Protein AF-A0A7R9CJR9-F1 (afdb_monomer_lite)

Organism: Timema poppense (NCBI:txid170557)

Sequence (283 aa):
MCTGLWWDHFQETPMPMSTYLVAFVVSDFVNLTSDDGKYSTWQRSDAVDQAQYSIDVSPSVMAALENFTVTGLLPPQSRSSGHPGLQCWSHGELGTGHLQVSDVDSGKERNILLVEGVTPFSYKRFVLQVIAHEFAHKWFGNLVSPLWWRYLWISEGFARYFQYFTPAEAQLIGNDSATPDHLFESLGAISEGLSVKSVLDTWSLQEGYPLITVSRIYDSNNIFRSVTVHQERFYLKSSERISNTQENRWWVPLTYTSQSELNFNSTTTRDWLSGISRKFFDN

Radius of gyration: 24.6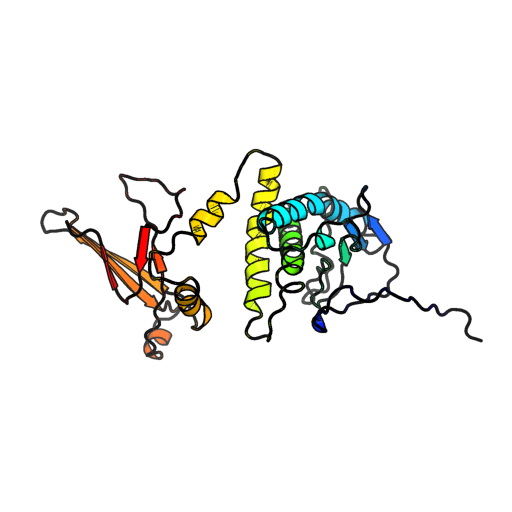 Å; chains: 1; bounding box: 82×43×63 Å

Foldseek 3Di:
DPPDDDDDDDDDDPDDWDPLQDDDDDDPWDWDADPVQQAIETDHPVFRVQLVLVRVLLVLLLVLVCQLVPPDDDDCVVVDPPDRHAYEYQDDDGQHLHLYDDDPVPRDSQQRGHDPPPDDPVNSLSNQLSSQLSNQCVVQPTVDNDPDPLVCCSNNVRSNVRSPVSVVVSVCVVPDDDHSVLVCLQVVPPDPPDDPCVQVCLVRVDDADWDKDKDFDADPVRHTFKIKIFIAGDDPDPVVVVVDPDRRFHFDQDDDADPVGPDPPDPHRPDTDGDRMDMGRHD

Structure (mmCIF, N/CA/C/O backbone):
data_AF-A0A7R9CJR9-F1
#
_entry.id   AF-A0A7R9CJR9-F1
#
loop_
_atom_site.group_PDB
_atom_site.id
_atom_site.type_symbol
_atom_site.label_atom_id
_atom_site.label_alt_id
_atom_site.label_comp_id
_atom_site.label_asym_id
_atom_site.label_entity_id
_atom_site.label_seq_id
_atom_site.pdbx_PDB_ins_code
_atom_site.Cartn_x
_atom_site.Cartn_y
_atom_site.Cartn_z
_atom_site.occupancy
_atom_site.B_iso_or_equiv
_atom_site.auth_seq_id
_atom_site.auth_comp_id
_atom_site.auth_asym_id
_atom_site.auth_atom_id
_atom_site.pdbx_PDB_model_num
ATOM 1 N N . MET A 1 1 ? 46.210 -5.067 -29.966 1.00 45.81 1 MET A N 1
ATOM 2 C CA . MET A 1 1 ? 45.327 -3.950 -29.571 1.00 45.81 1 MET A CA 1
ATOM 3 C C . MET A 1 1 ? 43.924 -4.522 -29.498 1.00 45.81 1 MET A C 1
ATOM 5 O O . MET A 1 1 ? 43.463 -5.021 -30.513 1.00 45.81 1 MET A O 1
ATOM 9 N N . CYS A 1 2 ? 43.296 -4.576 -28.323 1.00 50.72 2 CYS A N 1
ATOM 10 C CA . CYS A 1 2 ? 41.927 -5.084 -28.209 1.00 50.72 2 CYS A CA 1
ATOM 11 C C . CYS A 1 2 ? 40.956 -4.024 -28.745 1.00 50.72 2 CYS A C 1
ATOM 13 O O . CYS A 1 2 ? 40.624 -3.075 -28.044 1.00 50.72 2 CYS A O 1
ATOM 15 N N . THR A 1 3 ? 40.552 -4.155 -30.007 1.00 63.78 3 THR A N 1
ATOM 16 C CA . THR A 1 3 ? 39.542 -3.316 -30.664 1.00 63.78 3 THR A CA 1
ATOM 17 C C . THR A 1 3 ? 38.180 -3.994 -30.511 1.00 63.78 3 THR A C 1
ATOM 19 O O . THR A 1 3 ? 37.825 -4.843 -31.325 1.00 63.78 3 THR A O 1
ATOM 22 N N . GLY A 1 4 ? 37.457 -3.700 -29.429 1.00 80.81 4 GLY A N 1
ATOM 23 C CA . GLY A 1 4 ? 36.147 -4.321 -29.174 1.00 80.81 4 GLY A CA 1
ATOM 24 C C . GLY A 1 4 ? 35.531 -4.064 -27.797 1.00 80.81 4 GLY A C 1
ATOM 25 O O . GLY A 1 4 ? 34.619 -4.786 -27.414 1.00 80.81 4 GLY A O 1
ATOM 26 N N . LEU A 1 5 ? 36.030 -3.083 -27.039 1.00 85.69 5 LEU A N 1
ATOM 27 C CA . LEU A 1 5 ? 35.453 -2.677 -25.756 1.00 85.69 5 LEU A CA 1
ATOM 28 C C . LEU A 1 5 ? 34.875 -1.268 -25.886 1.00 85.69 5 LEU A C 1
ATOM 30 O O . LEU A 1 5 ? 35.504 -0.400 -26.495 1.00 85.69 5 LEU A O 1
ATOM 34 N N . TRP A 1 6 ? 33.703 -1.065 -25.294 1.00 86.12 6 TRP A N 1
ATOM 35 C CA . TRP A 1 6 ? 32.969 0.199 -25.286 1.00 86.12 6 TRP A CA 1
ATOM 36 C C . TRP A 1 6 ? 32.880 0.734 -23.856 1.00 86.12 6 TRP A C 1
ATOM 38 O O . TRP A 1 6 ? 32.925 -0.039 -22.899 1.00 86.12 6 TRP A O 1
ATOM 48 N N . TRP A 1 7 ? 32.795 2.057 -23.725 1.00 90.12 7 TRP A N 1
ATOM 49 C CA . TRP A 1 7 ? 32.662 2.752 -22.447 1.00 90.12 7 TRP A CA 1
ATOM 50 C C . TRP A 1 7 ? 31.405 3.610 -22.469 1.00 90.12 7 TRP A C 1
ATOM 52 O O . TRP A 1 7 ? 31.406 4.704 -23.042 1.00 90.12 7 TRP A O 1
ATOM 62 N N . ASP A 1 8 ? 30.360 3.126 -21.811 1.00 87.88 8 ASP A N 1
ATOM 63 C CA . ASP A 1 8 ? 29.119 3.872 -21.664 1.00 87.88 8 ASP A CA 1
ATOM 64 C C . ASP A 1 8 ? 29.229 4.836 -20.482 1.00 87.88 8 ASP A C 1
ATOM 66 O O . ASP A 1 8 ? 29.616 4.460 -19.374 1.00 87.88 8 ASP A O 1
ATOM 70 N N . HIS A 1 9 ? 28.917 6.105 -20.738 1.00 88.88 9 HIS A N 1
ATOM 71 C CA . HIS A 1 9 ? 28.924 7.165 -19.737 1.00 88.88 9 HIS A CA 1
ATOM 72 C C . HIS A 1 9 ? 27.487 7.617 -19.495 1.00 88.88 9 HIS A C 1
ATOM 74 O O . HIS A 1 9 ? 26.825 8.119 -20.403 1.00 88.88 9 HIS A O 1
ATOM 80 N N . PHE A 1 10 ? 27.013 7.442 -18.265 1.00 84.00 10 PHE A N 1
ATOM 81 C CA . PHE A 1 10 ? 25.675 7.844 -17.847 1.00 84.00 10 PHE A CA 1
ATOM 82 C C . PHE A 1 10 ? 25.702 9.233 -17.208 1.00 84.00 10 PHE A C 1
ATOM 84 O O . PHE A 1 10 ? 26.726 9.674 -16.684 1.00 84.00 10 PHE A O 1
ATOM 91 N N . GLN A 1 11 ? 24.566 9.927 -17.257 1.00 83.56 11 GLN A N 1
ATOM 92 C CA . GLN A 1 11 ? 24.402 11.195 -16.552 1.00 83.56 11 GLN A CA 1
ATOM 93 C C . GLN A 1 11 ? 24.479 10.985 -15.037 1.00 83.56 11 GLN A C 1
ATOM 95 O O . GLN A 1 11 ? 24.059 9.948 -14.520 1.00 83.56 11 GLN A O 1
ATOM 100 N N . GLU A 1 12 ? 24.986 11.990 -14.325 1.00 81.62 12 GLU A N 1
ATOM 101 C CA . GLU A 1 12 ? 24.928 12.008 -12.867 1.00 81.62 12 GLU A CA 1
ATOM 102 C C . GLU A 1 12 ? 23.469 12.067 -12.400 1.00 81.62 12 GLU A C 1
ATOM 104 O O . GLU A 1 12 ? 22.615 12.714 -13.011 1.00 81.62 12 GLU A O 1
ATOM 109 N N . THR A 1 13 ? 23.172 11.361 -11.314 1.00 73.88 13 THR A N 1
ATOM 110 C CA . THR A 1 13 ? 21.818 11.274 -10.777 1.00 73.88 13 THR A CA 1
ATOM 111 C C . THR A 1 13 ? 21.374 12.649 -10.270 1.00 73.88 13 THR A C 1
ATOM 113 O O . THR A 1 13 ? 22.098 13.261 -9.484 1.00 73.88 13 THR A O 1
ATOM 116 N N . PRO A 1 14 ? 20.184 13.140 -10.651 1.00 66.12 14 PRO A N 1
ATOM 117 C CA . PRO A 1 14 ? 19.787 14.528 -10.393 1.00 66.12 14 PRO A CA 1
ATOM 118 C C . PRO A 1 14 ? 19.482 14.829 -8.919 1.00 66.12 14 PRO A C 1
ATOM 120 O O . PRO A 1 14 ? 19.398 15.993 -8.539 1.00 66.12 14 PRO A O 1
ATOM 123 N N . MET A 1 15 ? 19.304 13.798 -8.088 1.00 68.88 15 MET A N 1
ATOM 124 C CA . MET A 1 15 ? 19.039 13.910 -6.654 1.00 68.88 15 MET A CA 1
ATOM 125 C C . MET A 1 15 ? 19.965 12.959 -5.885 1.00 68.88 15 MET A C 1
ATOM 127 O O . MET A 1 15 ? 20.246 11.869 -6.391 1.00 68.88 15 MET A O 1
ATOM 131 N N . PRO A 1 16 ? 20.400 13.311 -4.659 1.00 74.75 16 PRO A N 1
ATOM 132 C CA . PRO A 1 16 ? 21.087 12.369 -3.784 1.00 74.75 16 PRO A CA 1
ATOM 133 C C . PRO A 1 16 ? 20.220 11.127 -3.568 1.00 74.75 16 PRO A C 1
ATOM 135 O O . PRO A 1 16 ? 19.071 11.238 -3.145 1.00 74.75 16 PRO A O 1
ATOM 138 N N . MET A 1 17 ? 20.772 9.951 -3.858 1.00 74.00 17 MET A N 1
ATOM 139 C CA . MET A 1 17 ? 20.074 8.674 -3.730 1.00 74.00 17 MET A CA 1
ATOM 140 C C . MET A 1 17 ? 20.851 7.711 -2.839 1.00 74.00 17 MET A C 1
ATOM 142 O O . MET A 1 17 ? 22.081 7.749 -2.766 1.00 74.00 17 MET A O 1
ATOM 146 N N . SER A 1 18 ? 20.121 6.837 -2.150 1.00 77.31 18 SER A N 1
ATOM 147 C CA . SER A 1 18 ? 20.727 5.784 -1.336 1.00 77.31 18 SER A CA 1
ATOM 148 C C . SER A 1 18 ? 21.446 4.765 -2.227 1.00 77.31 18 SER A C 1
ATOM 150 O O . SER A 1 18 ? 20.971 4.440 -3.312 1.00 77.31 18 SER A O 1
ATOM 152 N N . THR A 1 19 ? 22.567 4.210 -1.763 1.00 81.50 19 THR A N 1
ATOM 153 C CA . THR A 1 19 ? 23.398 3.287 -2.564 1.00 81.50 19 THR A CA 1
ATOM 154 C C . THR A 1 19 ? 22.675 2.010 -2.985 1.00 81.50 19 THR A C 1
ATOM 156 O O . THR A 1 19 ? 23.007 1.452 -4.025 1.00 81.50 19 THR A O 1
ATOM 159 N N . TYR A 1 20 ? 21.669 1.566 -2.224 1.00 74.94 20 TYR A N 1
ATOM 160 C CA . TYR A 1 20 ? 20.872 0.385 -2.567 1.00 74.94 20 TYR A CA 1
ATOM 161 C C . TYR A 1 20 ? 20.010 0.572 -3.825 1.00 74.94 20 TYR A C 1
ATOM 163 O O . TYR A 1 20 ? 19.522 -0.416 -4.351 1.00 74.94 20 TYR A O 1
ATOM 171 N N . LEU A 1 21 ? 19.850 1.815 -4.300 1.00 71.94 21 LEU A N 1
ATOM 172 C CA . LEU A 1 21 ? 19.094 2.160 -5.505 1.00 71.94 21 LEU A CA 1
ATOM 173 C C . LEU A 1 21 ? 19.953 2.204 -6.777 1.00 71.94 21 LEU A C 1
ATOM 175 O O . LEU A 1 21 ? 19.431 2.458 -7.864 1.00 71.94 21 LEU A O 1
ATOM 179 N N . VAL A 1 22 ? 21.272 2.033 -6.659 1.00 78.06 22 VAL A N 1
ATOM 180 C CA . VAL A 1 22 ? 22.180 2.040 -7.811 1.00 78.06 22 VAL A CA 1
ATOM 181 C C . VAL A 1 22 ? 22.029 0.725 -8.574 1.00 78.06 22 VAL A C 1
ATOM 183 O O . VAL A 1 22 ? 22.256 -0.342 -8.010 1.00 78.06 22 VAL A O 1
ATOM 186 N N . ALA A 1 23 ? 21.717 0.801 -9.869 1.00 71.12 23 ALA A N 1
ATOM 187 C CA . ALA A 1 23 ? 21.728 -0.3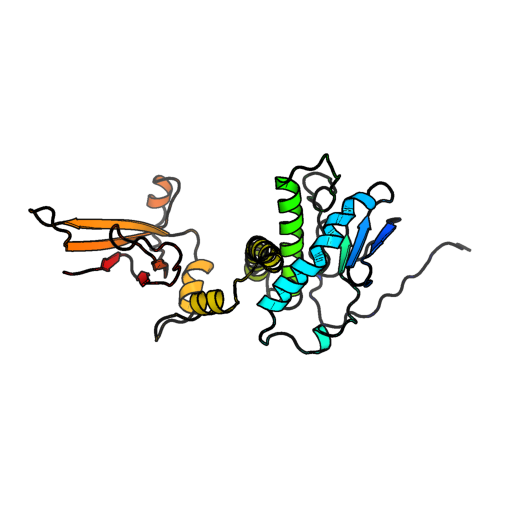53 -10.764 1.00 71.12 23 ALA A CA 1
ATOM 188 C C . ALA A 1 23 ? 22.229 0.006 -12.162 1.00 71.12 23 ALA A C 1
ATOM 190 O O . ALA A 1 23 ? 22.080 1.134 -12.630 1.00 71.12 23 ALA A O 1
ATOM 191 N N . PHE A 1 24 ? 22.789 -0.995 -12.830 1.00 78.69 24 PHE A N 1
ATOM 192 C CA . PHE A 1 24 ? 23.111 -0.991 -14.250 1.00 78.69 24 PHE A CA 1
ATOM 193 C C . PHE A 1 24 ? 22.987 -2.424 -14.774 1.00 78.69 24 PHE A C 1
ATOM 195 O O . PHE A 1 24 ? 23.183 -3.384 -14.027 1.00 78.69 24 PHE A O 1
ATOM 202 N N . VAL A 1 25 ? 22.661 -2.569 -16.056 1.00 74.62 25 VAL A N 1
ATOM 203 C CA . VAL A 1 25 ? 22.485 -3.870 -16.711 1.00 74.62 25 VAL A CA 1
ATOM 204 C C . VAL A 1 25 ? 23.302 -3.879 -17.995 1.00 74.62 25 VAL A C 1
ATOM 206 O O . VAL A 1 25 ? 23.260 -2.925 -18.766 1.00 74.62 25 VAL A O 1
ATOM 209 N N . VAL A 1 26 ? 24.032 -4.969 -18.229 1.00 81.25 26 VAL A N 1
ATOM 210 C CA . VAL A 1 26 ? 24.708 -5.244 -19.501 1.00 81.25 26 VAL A CA 1
ATOM 211 C C . VAL A 1 26 ? 24.027 -6.462 -20.108 1.00 81.25 26 VAL A C 1
ATOM 213 O O . VAL A 1 26 ? 24.121 -7.559 -19.560 1.00 81.25 26 VAL A O 1
ATOM 216 N N . SER A 1 27 ? 23.295 -6.260 -21.202 1.00 81.44 27 SER A N 1
ATOM 217 C CA . SER A 1 27 ? 22.522 -7.311 -21.870 1.00 81.44 27 SER A CA 1
ATOM 218 C C . SER A 1 27 ? 22.382 -7.031 -23.366 1.00 81.44 27 SER A C 1
ATOM 220 O O . SER A 1 27 ? 22.687 -5.933 -23.828 1.00 81.44 27 SER A O 1
ATOM 222 N N . ASP A 1 28 ? 21.901 -8.025 -24.105 1.00 84.12 28 ASP A N 1
ATOM 223 C CA . ASP A 1 28 ? 21.468 -7.943 -25.503 1.00 84.12 28 ASP A CA 1
ATOM 224 C C . ASP A 1 28 ? 19.939 -7.792 -25.632 1.00 84.12 28 ASP A C 1
ATOM 226 O O . ASP A 1 28 ? 19.349 -8.149 -26.653 1.00 84.12 28 ASP A O 1
ATOM 230 N N . PHE A 1 29 ? 19.281 -7.284 -24.585 1.00 83.62 29 PHE A N 1
ATOM 231 C CA . PHE A 1 29 ? 17.836 -7.091 -24.576 1.00 83.62 29 PHE A CA 1
ATOM 232 C C . PHE A 1 29 ? 17.391 -6.079 -25.628 1.00 83.62 29 PHE A C 1
ATOM 234 O O . PHE A 1 29 ? 18.085 -5.114 -25.951 1.00 83.62 29 PHE A O 1
ATOM 241 N N . VAL A 1 30 ? 16.180 -6.296 -26.125 1.00 82.06 30 VAL A N 1
ATOM 242 C CA . VAL A 1 30 ? 15.480 -5.363 -27.002 1.00 82.06 30 VAL A CA 1
ATOM 243 C C . VAL A 1 30 ? 14.429 -4.618 -26.192 1.00 82.06 30 VAL A C 1
ATOM 245 O O . VAL A 1 30 ? 13.937 -5.127 -25.180 1.00 82.06 30 VAL A O 1
ATOM 248 N N . ASN A 1 31 ? 14.089 -3.409 -26.627 1.00 80.44 31 ASN A N 1
ATOM 249 C CA . ASN A 1 31 ? 13.083 -2.599 -25.965 1.00 80.44 31 ASN A CA 1
ATOM 250 C C . ASN A 1 31 ? 11.747 -2.595 -26.704 1.00 80.44 31 ASN A C 1
ATOM 252 O O . ASN A 1 31 ? 11.682 -2.617 -27.931 1.00 80.44 31 ASN A O 1
ATOM 256 N N . LEU A 1 32 ? 10.686 -2.463 -25.920 1.00 78.94 32 LEU A N 1
ATOM 257 C CA . LEU A 1 32 ? 9.393 -1.968 -26.361 1.00 78.94 32 LEU A CA 1
ATOM 258 C C . LEU A 1 32 ? 9.129 -0.651 -25.632 1.00 78.94 32 LEU A C 1
ATOM 260 O O . LEU A 1 32 ? 9.299 -0.559 -24.416 1.00 78.94 32 LEU A O 1
ATOM 264 N N . THR A 1 33 ? 8.741 0.377 -26.375 1.00 80.50 33 THR A N 1
ATOM 265 C CA . THR A 1 33 ? 8.590 1.744 -25.869 1.00 80.50 33 THR A CA 1
ATOM 266 C C . THR A 1 33 ? 7.204 2.270 -26.234 1.00 80.50 33 THR A C 1
ATOM 268 O O . THR A 1 33 ? 6.708 1.982 -27.319 1.00 80.50 33 THR A O 1
ATOM 271 N N . SER A 1 34 ? 6.574 3.018 -25.326 1.00 76.69 34 SER A N 1
ATOM 272 C CA . SER A 1 34 ? 5.291 3.684 -25.566 1.00 76.69 34 SER A CA 1
ATOM 273 C C . SER A 1 34 ? 5.395 4.744 -26.663 1.00 76.69 34 SER A C 1
ATOM 275 O O . SER A 1 34 ? 6.460 5.324 -26.873 1.00 76.69 34 SER A O 1
ATOM 277 N N . ASP A 1 35 ? 4.272 5.066 -27.309 1.00 81.06 35 ASP A N 1
ATOM 278 C CA . ASP A 1 35 ? 4.214 6.055 -28.399 1.00 81.06 35 ASP A CA 1
ATOM 279 C C . ASP A 1 35 ? 4.761 7.440 -28.005 1.00 81.06 35 ASP A C 1
ATOM 281 O O . ASP A 1 35 ? 5.336 8.155 -28.825 1.00 81.06 35 ASP A O 1
ATOM 285 N N . ASP A 1 36 ? 4.602 7.827 -26.736 1.00 72.81 36 ASP A N 1
ATOM 286 C CA . ASP A 1 36 ? 5.097 9.095 -26.191 1.00 72.81 36 ASP A CA 1
ATOM 287 C C . ASP A 1 36 ? 6.564 9.044 -25.722 1.00 72.81 36 ASP A C 1
ATOM 289 O O . ASP A 1 36 ? 7.096 10.050 -25.246 1.00 72.81 36 ASP A O 1
ATOM 293 N N . GLY A 1 37 ? 7.214 7.883 -25.828 1.00 73.94 37 GLY A N 1
ATOM 294 C CA . GLY A 1 37 ? 8.597 7.652 -25.414 1.00 73.94 37 GLY A CA 1
ATOM 295 C C . GLY A 1 37 ? 8.827 7.631 -23.900 1.00 73.94 37 GLY A C 1
ATOM 296 O O . GLY A 1 37 ? 9.976 7.536 -23.465 1.00 73.94 37 GLY A O 1
ATOM 297 N N . LYS A 1 38 ? 7.777 7.740 -23.074 1.00 71.12 38 LYS A N 1
ATOM 298 C CA . LYS A 1 38 ? 7.908 7.884 -21.612 1.00 71.12 38 LYS A CA 1
ATOM 299 C C . LYS A 1 38 ? 7.950 6.572 -20.845 1.00 71.12 38 LYS A C 1
ATOM 301 O O . LYS A 1 38 ? 8.334 6.580 -19.679 1.00 71.12 38 LYS A O 1
ATOM 306 N N . TYR A 1 39 ? 7.560 5.462 -21.451 1.00 74.38 39 TYR A N 1
ATOM 307 C CA . TYR A 1 39 ? 7.578 4.151 -20.815 1.00 74.38 39 TYR A CA 1
ATOM 308 C C . TYR A 1 39 ? 8.312 3.191 -21.731 1.00 74.38 39 TYR A C 1
ATOM 310 O O . TYR A 1 39 ? 8.096 3.179 -22.937 1.00 74.38 39 TYR A O 1
ATOM 318 N N . SER A 1 40 ? 9.241 2.425 -21.180 1.00 74.69 40 SER A N 1
ATOM 319 C CA . SER A 1 40 ? 10.026 1.449 -21.921 1.00 74.69 40 SER A CA 1
ATOM 320 C C . SER A 1 40 ? 10.216 0.190 -21.094 1.00 74.69 40 SER A C 1
ATOM 322 O O . SER A 1 40 ? 10.416 0.235 -19.882 1.00 74.69 40 SER A O 1
ATOM 324 N N . THR A 1 41 ? 10.174 -0.949 -21.760 1.00 73.88 41 THR A N 1
ATOM 325 C CA . THR A 1 41 ? 10.446 -2.259 -21.183 1.00 73.88 41 THR A CA 1
ATOM 326 C C . THR A 1 41 ? 11.545 -2.922 -21.976 1.00 73.88 41 THR A C 1
ATOM 328 O O . THR A 1 41 ? 11.539 -2.850 -23.200 1.00 73.88 41 THR A O 1
ATOM 331 N N . TRP A 1 42 ? 12.502 -3.519 -21.277 1.00 75.88 42 TRP A N 1
ATOM 332 C CA . TRP A 1 42 ? 13.624 -4.231 -21.866 1.00 75.88 42 TRP A CA 1
ATOM 333 C C . TRP A 1 42 ? 13.491 -5.711 -21.551 1.00 75.88 42 TRP A C 1
ATOM 335 O O . TRP A 1 42 ? 13.438 -6.106 -20.384 1.00 75.88 42 TRP A O 1
ATOM 345 N N . GLN A 1 43 ? 13.461 -6.518 -22.604 1.00 76.56 43 GLN A N 1
ATOM 346 C CA . GLN A 1 43 ? 13.218 -7.949 -22.529 1.00 76.56 43 GLN A CA 1
ATOM 347 C C . GLN A 1 43 ? 14.109 -8.685 -23.530 1.00 76.56 43 GLN A C 1
ATOM 349 O O . GLN A 1 43 ? 14.618 -8.105 -24.493 1.00 76.56 43 GLN A O 1
ATOM 354 N N . ARG A 1 44 ? 14.262 -9.998 -23.348 1.00 82.31 44 ARG A N 1
ATOM 355 C CA . ARG A 1 44 ? 14.771 -10.858 -24.421 1.00 82.31 44 ARG A CA 1
ATOM 356 C C . ARG A 1 44 ? 13.965 -10.674 -25.708 1.00 82.31 44 ARG A C 1
ATOM 358 O O . ARG A 1 44 ? 12.743 -10.511 -25.676 1.00 82.31 44 ARG A O 1
ATOM 365 N N . SER A 1 45 ? 14.654 -10.786 -26.837 1.00 86.69 45 SER A N 1
ATOM 366 C CA . SER A 1 45 ? 14.072 -10.631 -28.174 1.00 86.69 45 SER A CA 1
ATOM 367 C C . SER A 1 45 ? 12.905 -11.572 -28.473 1.00 86.69 45 SER A C 1
ATOM 369 O O . SER A 1 45 ? 12.022 -11.206 -29.238 1.00 86.69 45 SER A O 1
ATOM 371 N N . ASP A 1 46 ? 12.856 -12.747 -27.845 1.00 85.00 46 ASP A N 1
ATOM 372 C CA . ASP A 1 46 ? 11.783 -13.734 -28.002 1.00 85.00 46 ASP A CA 1
ATOM 373 C C . ASP A 1 46 ? 10.556 -13.491 -27.103 1.00 85.00 46 ASP A C 1
ATOM 375 O O . ASP A 1 46 ? 9.538 -14.174 -27.238 1.00 85.00 46 ASP A O 1
ATOM 379 N N . ALA A 1 47 ? 10.641 -12.537 -26.176 1.00 81.94 47 ALA A N 1
ATOM 380 C CA . ALA A 1 47 ? 9.614 -12.280 -25.171 1.00 81.94 47 ALA A CA 1
ATOM 381 C C . ALA A 1 47 ? 9.144 -10.817 -25.117 1.00 81.94 47 ALA A C 1
ATOM 383 O O . ALA A 1 47 ? 8.178 -10.532 -24.414 1.00 81.94 47 ALA A O 1
ATOM 384 N N . VAL A 1 48 ? 9.773 -9.903 -25.863 1.00 80.88 48 VAL A N 1
ATOM 385 C CA . VAL A 1 48 ? 9.446 -8.466 -25.856 1.00 80.88 48 VAL A CA 1
ATOM 386 C C . VAL A 1 48 ? 7.978 -8.173 -26.180 1.00 80.88 48 VAL A C 1
ATOM 388 O O . VAL A 1 48 ? 7.355 -7.358 -25.502 1.00 80.88 48 VAL A O 1
ATOM 391 N N . ASP A 1 49 ? 7.383 -8.916 -27.114 1.00 85.69 49 ASP A N 1
ATOM 392 C CA . ASP A 1 49 ? 5.975 -8.750 -27.498 1.00 85.69 49 ASP A CA 1
ATOM 393 C C . ASP A 1 49 ? 5.008 -9.071 -26.342 1.00 85.69 49 ASP A C 1
ATOM 395 O O . ASP A 1 49 ? 3.884 -8.574 -26.291 1.00 85.69 49 ASP A O 1
ATOM 399 N N . GLN A 1 50 ? 5.447 -9.872 -25.365 1.00 84.31 50 GLN A N 1
ATOM 400 C CA . GLN A 1 50 ? 4.646 -10.238 -24.193 1.00 84.31 50 GLN A CA 1
ATOM 401 C C . GLN A 1 50 ? 4.591 -9.112 -23.147 1.00 84.31 50 GLN A C 1
ATOM 403 O O . GLN A 1 50 ? 3.800 -9.179 -22.206 1.00 84.31 50 GLN A O 1
ATOM 408 N N . ALA A 1 51 ? 5.418 -8.074 -23.283 1.00 81.69 51 ALA A N 1
ATOM 409 C CA . ALA A 1 51 ? 5.463 -6.947 -22.357 1.00 81.69 51 ALA A CA 1
ATOM 410 C C . ALA A 1 51 ? 4.486 -5.812 -22.730 1.00 81.69 51 ALA A C 1
ATOM 412 O O . ALA A 1 51 ? 4.372 -4.838 -21.983 1.00 81.69 51 ALA A O 1
ATOM 413 N N . GLN A 1 52 ? 3.739 -5.944 -23.837 1.00 83.06 52 GLN A N 1
ATOM 414 C CA . GLN A 1 52 ? 2.844 -4.900 -24.357 1.00 83.06 52 GLN A CA 1
ATOM 415 C C . GLN A 1 52 ? 1.826 -4.414 -23.324 1.00 83.06 52 GLN A C 1
ATOM 417 O O . GLN A 1 52 ? 1.717 -3.219 -23.077 1.00 83.06 52 GLN A O 1
ATOM 422 N N . TYR A 1 53 ? 1.156 -5.333 -22.629 1.00 81.94 53 TYR A N 1
ATOM 423 C CA . TYR A 1 53 ? 0.191 -4.959 -21.594 1.00 81.94 53 TYR A CA 1
ATOM 424 C C . TYR A 1 53 ? 0.807 -4.083 -20.498 1.00 81.94 53 TYR A C 1
ATOM 426 O O . TYR A 1 53 ? 0.161 -3.155 -20.023 1.00 81.94 53 TYR A O 1
ATOM 434 N N . SER A 1 54 ? 2.046 -4.372 -20.087 1.00 79.88 54 SER A N 1
ATOM 435 C CA . SER A 1 54 ? 2.741 -3.606 -19.050 1.00 79.88 54 SER A CA 1
ATOM 436 C C . SER A 1 54 ? 2.996 -2.169 -19.506 1.00 79.88 54 SER A C 1
ATOM 438 O O . SER A 1 54 ? 2.835 -1.243 -18.710 1.00 79.88 54 SER A O 1
ATOM 440 N N . ILE A 1 55 ? 3.317 -1.969 -20.788 1.00 79.69 55 ILE A N 1
ATOM 441 C CA . ILE A 1 55 ? 3.414 -0.639 -21.402 1.00 79.69 55 ILE A CA 1
ATOM 442 C C . ILE A 1 55 ? 2.045 0.046 -21.439 1.00 79.69 55 ILE A C 1
ATOM 444 O O . ILE A 1 55 ? 1.944 1.197 -21.021 1.00 79.69 55 ILE A O 1
ATOM 448 N N . ASP A 1 56 ? 0.994 -0.666 -21.843 1.00 81.31 56 ASP A N 1
ATOM 449 C CA . ASP A 1 56 ? -0.348 -0.096 -22.008 1.00 81.31 56 ASP A CA 1
ATOM 450 C C . ASP A 1 56 ? -0.956 0.396 -20.684 1.00 81.31 56 ASP A C 1
ATOM 452 O O . ASP A 1 56 ? -1.602 1.444 -20.644 1.00 81.31 56 ASP A O 1
ATOM 456 N N . VAL A 1 57 ? -0.751 -0.332 -19.577 1.00 77.06 57 VAL A N 1
ATOM 457 C CA . VAL A 1 57 ? -1.335 0.040 -18.272 1.00 77.06 57 VAL A CA 1
ATOM 458 C C . VAL A 1 57 ? -0.512 1.068 -17.497 1.00 77.06 57 VAL A C 1
ATOM 460 O O . VAL A 1 57 ? -1.047 1.746 -16.615 1.00 77.06 57 VAL A O 1
ATOM 463 N N . SER A 1 58 ? 0.782 1.193 -17.801 1.00 79.00 58 SER A N 1
ATOM 464 C CA . SER A 1 58 ? 1.706 2.046 -17.049 1.00 79.00 58 SER A CA 1
ATOM 465 C C . SER A 1 58 ? 1.256 3.515 -16.976 1.00 79.00 58 SER A C 1
ATOM 467 O O . SER A 1 58 ? 1.218 4.051 -15.866 1.00 79.00 58 SER A O 1
ATOM 469 N N . PRO A 1 59 ? 0.835 4.178 -18.074 1.00 77.44 59 PRO A N 1
ATOM 470 C CA . PRO A 1 59 ? 0.363 5.560 -18.018 1.00 77.44 59 PRO A CA 1
ATOM 471 C C . PRO A 1 59 ? -0.804 5.773 -17.048 1.00 77.44 59 PRO A C 1
ATOM 473 O O . PRO A 1 59 ? -0.780 6.715 -16.260 1.00 77.44 59 PRO A O 1
ATOM 476 N N . SER A 1 60 ? -1.806 4.889 -17.064 1.00 77.75 60 SER A N 1
ATOM 477 C CA . SER A 1 60 ? -2.989 5.005 -16.202 1.00 77.75 60 SER A CA 1
ATOM 478 C C . SER A 1 60 ? -2.652 4.789 -14.727 1.00 77.75 60 SER A C 1
ATOM 480 O O . SER A 1 60 ? -3.140 5.522 -13.868 1.00 77.75 60 SER A O 1
ATOM 482 N N . VAL A 1 61 ? -1.788 3.814 -14.425 1.00 75.69 61 VAL A N 1
ATOM 483 C CA . VAL A 1 61 ? -1.317 3.551 -13.055 1.00 75.69 61 VAL A CA 1
ATOM 484 C C . VAL A 1 61 ? -0.496 4.728 -12.531 1.00 75.69 61 VAL A C 1
ATOM 486 O O . VAL A 1 61 ? -0.690 5.152 -11.391 1.00 75.69 61 VAL A O 1
ATOM 489 N N . MET A 1 62 ? 0.389 5.284 -13.363 1.00 76.31 62 MET A N 1
ATOM 490 C CA . MET A 1 62 ? 1.175 6.459 -12.994 1.00 76.31 62 MET A CA 1
ATOM 491 C C . MET A 1 62 ? 0.278 7.670 -12.742 1.00 76.31 62 MET A C 1
ATOM 493 O O . MET A 1 62 ? 0.395 8.297 -11.695 1.00 76.31 62 MET A O 1
ATOM 497 N N . ALA A 1 63 ? -0.667 7.953 -13.642 1.00 75.94 63 ALA A N 1
ATOM 498 C CA . ALA A 1 63 ? -1.590 9.075 -13.497 1.00 75.94 63 ALA A CA 1
ATOM 499 C C . ALA A 1 63 ? -2.437 8.975 -12.216 1.00 75.94 63 ALA A C 1
ATOM 501 O O . ALA A 1 63 ? -2.643 9.978 -11.535 1.00 75.94 63 ALA A O 1
ATOM 502 N N . ALA A 1 64 ? -2.888 7.771 -11.849 1.00 74.38 64 ALA A N 1
ATOM 503 C CA . ALA A 1 64 ? -3.622 7.547 -10.604 1.00 74.38 64 ALA A CA 1
ATOM 504 C C . ALA A 1 64 ? -2.755 7.812 -9.354 1.00 74.38 64 ALA A C 1
ATOM 506 O O . ALA A 1 64 ? -3.211 8.463 -8.412 1.00 74.38 64 ALA A O 1
ATOM 507 N N . LEU A 1 65 ? -1.490 7.370 -9.352 1.00 73.19 65 LEU A N 1
ATOM 508 C CA . LEU A 1 65 ? -0.535 7.660 -8.271 1.00 73.19 65 LEU A CA 1
ATOM 509 C C . LEU A 1 65 ? -0.176 9.144 -8.184 1.00 73.19 65 LEU A C 1
ATOM 511 O O . LEU A 1 65 ? -0.096 9.705 -7.089 1.00 73.19 65 LEU A O 1
ATOM 515 N N . GLU A 1 66 ? 0.034 9.793 -9.325 1.00 73.31 66 GLU A N 1
ATOM 516 C CA . GLU A 1 66 ? 0.294 11.227 -9.393 1.00 73.31 66 GLU A CA 1
ATOM 517 C C . GLU A 1 66 ? -0.906 12.011 -8.869 1.00 73.31 66 GLU A C 1
ATOM 519 O O . GLU A 1 66 ? -0.730 12.869 -8.017 1.00 73.31 66 GLU A O 1
ATOM 524 N N . ASN A 1 67 ? -2.134 11.686 -9.276 1.00 70.38 67 ASN A N 1
ATOM 525 C CA . ASN A 1 67 ? -3.326 12.373 -8.773 1.00 70.38 67 ASN A CA 1
ATOM 526 C C . ASN A 1 67 ? -3.458 12.263 -7.243 1.00 70.38 67 ASN A C 1
ATOM 528 O O . ASN A 1 67 ? -3.795 13.232 -6.567 1.00 70.38 67 ASN A O 1
ATOM 532 N N . PHE A 1 68 ? -3.119 11.101 -6.682 1.00 67.06 68 PHE A N 1
ATOM 533 C CA . PHE A 1 68 ? -3.120 10.889 -5.236 1.00 67.06 68 PHE A CA 1
ATOM 534 C C . PHE A 1 68 ? -2.028 11.691 -4.512 1.00 67.06 68 PHE A C 1
ATOM 536 O O . PHE A 1 68 ? -2.260 12.277 -3.457 1.00 67.06 68 PHE A O 1
ATOM 543 N N . THR A 1 69 ? -0.807 11.689 -5.048 1.00 64.12 69 THR A N 1
ATOM 544 C CA . THR A 1 69 ? 0.365 12.301 -4.396 1.00 64.12 69 THR A CA 1
ATOM 545 C C . THR A 1 69 ? 0.515 13.794 -4.711 1.00 64.12 69 THR A C 1
ATOM 547 O O . THR A 1 69 ? 1.252 14.512 -4.025 1.00 64.12 69 THR A O 1
ATOM 550 N N . VAL A 1 70 ? -0.203 14.293 -5.722 1.00 53.66 70 VAL A N 1
ATOM 551 C CA . VAL A 1 70 ? -0.126 15.663 -6.236 1.00 53.66 70 VAL A CA 1
ATOM 552 C C . VAL A 1 70 ? -1.371 16.472 -5.856 1.00 53.66 70 VAL A C 1
ATOM 554 O O . VAL A 1 70 ? -2.062 17.055 -6.682 1.00 53.66 70 VAL A O 1
ATOM 557 N N . THR A 1 71 ? -1.523 16.672 -4.550 1.00 45.47 71 THR A N 1
ATOM 558 C CA . THR A 1 71 ? -1.932 17.958 -3.962 1.00 45.47 71 THR A CA 1
ATOM 559 C C . THR A 1 71 ? -0.840 18.445 -2.999 1.00 45.47 71 THR A C 1
ATOM 561 O O . THR A 1 71 ? -1.046 18.615 -1.805 1.00 45.47 71 THR A O 1
ATOM 564 N N . GLY A 1 72 ? 0.371 18.689 -3.529 1.00 40.12 72 GLY A N 1
ATOM 565 C CA . GLY A 1 72 ? 1.331 19.620 -2.907 1.00 40.12 72 GLY A CA 1
ATOM 566 C C . GLY A 1 72 ? 2.724 19.110 -2.516 1.00 40.12 72 GLY A C 1
ATOM 567 O O . GLY A 1 72 ? 3.523 19.927 -2.067 1.00 40.12 72 GLY A O 1
ATOM 568 N N . LEU A 1 73 ? 3.067 17.829 -2.695 1.00 40.97 73 LEU A N 1
ATOM 569 C CA . LEU A 1 73 ? 4.346 17.292 -2.184 1.00 40.97 73 LEU A CA 1
ATOM 570 C C . LEU A 1 73 ? 5.516 17.251 -3.182 1.00 40.97 73 LEU A C 1
ATOM 572 O O . LEU A 1 73 ? 6.645 16.995 -2.769 1.00 40.97 73 LEU A O 1
ATOM 576 N N . LEU A 1 74 ? 5.295 17.528 -4.469 1.00 40.75 74 LEU A N 1
ATOM 577 C CA . LEU A 1 74 ? 6.354 17.458 -5.480 1.00 40.75 74 LEU A CA 1
ATOM 578 C C . LEU A 1 74 ? 6.757 18.840 -6.023 1.00 40.75 74 LEU A C 1
ATOM 580 O O . LEU A 1 74 ? 5.887 19.585 -6.490 1.00 40.75 74 LEU A O 1
ATOM 584 N N . PRO A 1 75 ? 8.062 19.190 -6.033 1.00 31.95 75 PRO A N 1
ATOM 585 C CA . PRO A 1 75 ? 8.530 20.396 -6.695 1.00 31.95 75 PRO A CA 1
ATOM 586 C C . PRO A 1 75 ? 8.311 20.300 -8.218 1.00 31.95 75 PRO A C 1
ATOM 588 O O . PRO A 1 75 ? 8.435 19.213 -8.794 1.00 31.95 75 PRO A O 1
ATOM 591 N N . PRO A 1 76 ? 8.047 21.431 -8.904 1.00 33.38 76 PRO A N 1
ATOM 592 C CA . PRO A 1 76 ? 7.671 21.471 -10.322 1.00 33.38 76 PRO A CA 1
ATOM 593 C C . PRO A 1 76 ? 8.640 20.767 -11.283 1.00 33.38 76 PRO A C 1
ATOM 595 O O . PRO A 1 76 ? 8.217 20.329 -12.345 1.00 33.38 76 PRO A O 1
ATOM 598 N N . GLN A 1 77 ? 9.916 20.612 -10.916 1.00 37.31 77 GLN A N 1
ATOM 599 C CA . GLN A 1 77 ? 10.929 19.976 -11.770 1.00 37.31 77 GLN A CA 1
ATOM 600 C C . GLN A 1 77 ? 10.721 18.463 -11.959 1.00 37.31 77 GLN A C 1
ATOM 602 O O . GLN A 1 77 ? 11.176 17.908 -12.952 1.00 37.31 77 GLN A O 1
ATOM 607 N N . SER A 1 78 ? 9.970 17.814 -11.063 1.00 36.97 78 SER A N 1
ATOM 608 C CA . SER A 1 78 ? 9.525 16.420 -11.231 1.00 36.97 78 SER A CA 1
ATOM 609 C C . SER A 1 78 ? 8.293 16.276 -12.138 1.00 36.97 78 SER A C 1
ATOM 611 O O . SER A 1 78 ? 7.970 15.171 -12.554 1.00 36.97 78 SER A O 1
ATOM 613 N N . ARG A 1 79 ? 7.617 17.389 -12.476 1.00 37.31 79 ARG A N 1
ATOM 614 C CA . ARG A 1 79 ? 6.455 17.422 -13.388 1.00 37.31 79 ARG A CA 1
ATOM 615 C C . ARG A 1 79 ? 6.851 17.613 -14.852 1.00 37.31 79 ARG A C 1
ATOM 617 O O . ARG A 1 79 ? 6.071 17.324 -15.753 1.00 37.31 79 ARG A O 1
ATOM 624 N N . SER A 1 80 ? 8.049 18.129 -15.102 1.00 28.86 80 SER A N 1
ATOM 625 C CA . SER A 1 80 ? 8.607 18.290 -16.440 1.00 28.86 80 SER A CA 1
ATOM 626 C C . SER A 1 80 ? 9.300 17.002 -16.869 1.00 28.86 80 SER A C 1
ATOM 628 O O . SER A 1 80 ? 10.409 16.742 -16.420 1.00 28.86 80 SER A O 1
ATOM 630 N N . SER A 1 81 ? 8.609 16.209 -17.691 1.00 32.03 81 SER A N 1
ATOM 631 C CA . SER A 1 81 ? 8.999 15.577 -18.975 1.00 32.03 81 SER A CA 1
ATOM 632 C C . SER A 1 81 ? 10.474 15.271 -19.321 1.00 32.03 81 SER A C 1
ATOM 634 O O . SER A 1 81 ? 10.772 15.069 -20.494 1.00 32.03 81 SER A O 1
ATOM 636 N N . GLY A 1 82 ? 11.405 15.272 -18.371 1.00 27.19 82 GLY A N 1
ATOM 637 C CA . GLY A 1 82 ? 12.851 15.206 -18.603 1.00 27.19 82 GLY A CA 1
ATOM 638 C C . GLY A 1 82 ? 13.580 14.196 -17.722 1.00 27.19 82 GLY A C 1
ATOM 639 O O . GLY A 1 82 ? 14.784 14.019 -17.882 1.00 27.19 82 GLY A O 1
ATOM 640 N N . HIS A 1 83 ? 12.876 13.500 -16.827 1.00 33.41 83 HIS A N 1
ATOM 641 C CA . HIS A 1 83 ? 13.394 12.249 -16.289 1.00 33.41 83 HIS A CA 1
ATOM 642 C C . HIS A 1 83 ? 13.292 11.179 -17.380 1.00 33.41 83 HIS A C 1
ATOM 644 O O . HIS A 1 83 ? 12.243 11.115 -18.028 1.00 33.41 83 HIS A O 1
ATOM 650 N N . PRO A 1 84 ? 14.338 10.356 -17.605 1.00 30.58 84 PRO A N 1
ATOM 651 C CA . PRO A 1 84 ? 14.260 9.261 -18.557 1.00 30.58 84 PRO A CA 1
ATOM 652 C C . PRO A 1 84 ? 13.001 8.463 -18.258 1.00 30.58 84 PRO A C 1
ATOM 654 O O . PRO A 1 84 ? 12.751 8.105 -17.102 1.00 30.58 84 PRO A O 1
ATOM 657 N N . GLY A 1 85 ? 12.199 8.265 -19.300 1.00 31.81 85 GLY A N 1
ATOM 658 C CA . GLY A 1 85 ? 10.992 7.471 -19.238 1.00 31.81 85 GLY A CA 1
ATOM 659 C C . GLY A 1 85 ? 11.235 6.164 -18.492 1.00 31.81 85 GLY A C 1
ATOM 660 O O . GLY A 1 85 ? 12.329 5.604 -18.528 1.00 31.81 85 GLY A O 1
ATOM 661 N N . LEU A 1 86 ? 10.221 5.721 -17.762 1.00 38.88 86 LEU A N 1
ATOM 662 C CA . LEU A 1 86 ? 10.238 4.543 -16.912 1.00 38.88 86 LEU A CA 1
ATOM 663 C C . LEU A 1 86 ? 10.831 3.357 -17.680 1.00 38.88 86 LEU A C 1
ATOM 665 O O . LEU A 1 86 ? 10.195 2.860 -18.600 1.00 38.88 86 LEU A O 1
ATOM 669 N N . GLN A 1 87 ? 12.047 2.934 -17.333 1.00 39.44 87 GLN A N 1
ATOM 670 C CA . GLN A 1 87 ? 12.659 1.731 -17.896 1.00 39.44 87 GLN A CA 1
ATOM 671 C C . GLN A 1 87 ? 12.331 0.568 -16.963 1.00 39.44 87 GLN A C 1
ATOM 673 O O . GLN A 1 87 ? 12.576 0.661 -15.762 1.00 39.44 87 GLN A O 1
ATOM 678 N N . CYS A 1 88 ? 11.730 -0.496 -17.474 1.00 41.94 88 CYS A N 1
ATOM 679 C CA . CYS A 1 88 ? 11.461 -1.701 -16.701 1.00 41.94 88 CYS A CA 1
ATOM 680 C C . CYS A 1 88 ? 12.276 -2.878 -17.229 1.00 41.94 88 CYS A C 1
ATOM 682 O O . CYS A 1 88 ? 12.470 -3.014 -18.437 1.00 41.94 88 CYS A O 1
ATOM 684 N N . TRP A 1 89 ? 12.789 -3.684 -16.301 1.00 32.50 89 TRP A N 1
ATOM 685 C CA . TRP A 1 89 ? 13.765 -4.740 -16.564 1.00 32.50 89 TRP A CA 1
ATOM 686 C C . TRP A 1 89 ? 13.268 -6.054 -15.955 1.00 32.50 89 TRP A C 1
ATOM 688 O O . TRP A 1 89 ? 12.842 -6.087 -14.798 1.00 32.50 89 TRP A O 1
ATOM 698 N N . SER A 1 90 ? 13.363 -7.157 -16.697 1.00 34.22 90 SER A N 1
ATOM 699 C CA . SER A 1 90 ? 13.038 -8.499 -16.195 1.00 34.22 90 SER A CA 1
ATOM 700 C C . SER A 1 90 ? 14.290 -9.275 -15.742 1.00 34.22 90 SER A C 1
ATOM 702 O O . SER A 1 90 ? 14.642 -10.292 -16.344 1.00 34.22 90 SER A O 1
ATOM 704 N N . HIS A 1 91 ? 15.015 -8.825 -14.712 1.00 30.53 91 HIS A N 1
ATOM 705 C CA . HIS A 1 91 ? 15.985 -9.706 -14.039 1.00 30.53 91 HIS A CA 1
ATOM 706 C C . HIS A 1 91 ? 16.445 -9.188 -12.671 1.00 30.53 91 HIS A C 1
ATOM 708 O O . HIS A 1 91 ? 16.894 -8.052 -12.597 1.00 30.53 91 HIS A O 1
ATOM 714 N N . GLY A 1 92 ? 16.429 -10.071 -11.660 1.00 31.00 92 GLY A N 1
ATOM 715 C CA . GLY A 1 92 ? 17.175 -9.987 -10.391 1.00 31.00 92 GLY A CA 1
ATOM 716 C C . GLY A 1 92 ? 16.785 -8.862 -9.422 1.00 31.00 92 GLY A C 1
ATOM 717 O O . GLY A 1 92 ? 16.730 -7.702 -9.799 1.00 31.00 92 GLY A O 1
ATOM 718 N N . GLU A 1 93 ? 16.558 -9.206 -8.152 1.00 28.73 93 GLU A N 1
ATOM 719 C CA . GLU A 1 93 ? 16.393 -8.232 -7.065 1.00 28.73 93 GLU A CA 1
ATOM 720 C C . GLU A 1 93 ? 17.587 -7.267 -6.979 1.00 28.73 93 GLU A C 1
ATOM 722 O O . GLU A 1 93 ? 18.733 -7.709 -6.897 1.00 28.73 93 GLU A O 1
ATOM 727 N N . LEU A 1 94 ? 17.310 -5.962 -6.936 1.00 30.17 94 LEU A N 1
ATOM 728 C CA . LEU A 1 94 ? 17.712 -5.026 -5.878 1.00 30.17 94 LEU A CA 1
ATOM 729 C C . LEU A 1 94 ? 17.016 -3.687 -6.153 1.00 30.17 94 LEU A C 1
ATOM 731 O O . LEU A 1 94 ? 17.194 -3.102 -7.222 1.00 30.17 94 LEU A O 1
ATOM 735 N N . GLY A 1 95 ? 16.212 -3.240 -5.180 1.00 32.09 95 GLY A N 1
ATOM 736 C CA . GLY A 1 95 ? 15.297 -2.105 -5.285 1.00 32.09 95 GLY A CA 1
ATOM 737 C C . GLY A 1 95 ? 15.865 -0.943 -6.085 1.00 32.09 95 GLY A C 1
ATOM 738 O O . GLY A 1 95 ? 16.870 -0.358 -5.713 1.00 32.09 95 GLY A O 1
ATOM 739 N N . THR A 1 96 ? 15.210 -0.593 -7.183 1.00 34.81 96 THR A N 1
ATOM 740 C CA . THR A 1 96 ? 15.502 0.623 -7.937 1.00 34.81 96 THR A CA 1
ATOM 741 C C . THR A 1 96 ? 14.189 1.267 -8.340 1.00 34.81 96 THR A C 1
ATOM 743 O O . THR A 1 96 ? 13.165 0.605 -8.423 1.00 34.81 96 THR A O 1
ATOM 746 N N . GLY A 1 97 ? 14.185 2.567 -8.630 1.00 34.09 97 GLY A N 1
ATOM 747 C CA . GLY A 1 97 ? 13.022 3.276 -9.191 1.00 34.09 97 GLY A CA 1
ATOM 748 C C . GLY A 1 97 ? 12.596 2.870 -10.599 1.00 34.09 97 GLY A C 1
ATOM 749 O O . GLY A 1 97 ? 12.000 3.682 -11.315 1.00 34.09 97 GLY A O 1
ATOM 750 N N . HIS A 1 98 ? 12.902 1.634 -10.965 1.00 41.59 98 HIS A N 1
ATOM 751 C CA . HIS A 1 98 ? 12.626 0.937 -12.199 1.00 41.59 98 HIS A CA 1
ATOM 752 C C . HIS A 1 98 ? 11.856 -0.320 -11.805 1.00 41.59 98 HIS A C 1
ATOM 754 O O . HIS A 1 98 ? 12.260 -1.009 -10.876 1.00 41.59 98 HIS A O 1
ATOM 760 N N . LEU A 1 99 ? 10.749 -0.602 -12.493 1.00 38.81 99 LEU A N 1
ATOM 761 C CA . LEU A 1 99 ? 9.971 -1.826 -12.301 1.00 38.81 99 LEU A CA 1
ATOM 762 C C . LEU A 1 99 ? 10.898 -3.021 -12.579 1.00 38.81 99 LEU A C 1
ATOM 764 O O . LEU A 1 99 ? 11.154 -3.363 -13.735 1.00 38.81 99 LEU A O 1
ATOM 768 N N . GLN A 1 100 ? 11.466 -3.582 -11.515 1.00 40.66 100 GLN A N 1
ATOM 769 C CA . GLN A 1 100 ? 12.213 -4.826 -11.526 1.00 40.66 100 GLN A CA 1
ATOM 770 C C . GLN A 1 100 ? 11.248 -5.887 -11.064 1.00 40.66 100 GLN A C 1
ATOM 772 O O . GLN A 1 100 ? 10.788 -5.856 -9.925 1.00 40.66 100 GLN A O 1
ATOM 777 N N . VAL A 1 101 ? 10.922 -6.828 -11.941 1.00 38.88 101 VAL A N 1
ATOM 778 C CA . VAL A 1 101 ? 10.084 -7.932 -11.507 1.00 38.88 101 VAL A CA 1
ATOM 779 C C . VAL A 1 101 ? 10.698 -9.249 -11.884 1.00 38.88 101 VAL A C 1
ATOM 781 O O . VAL A 1 101 ? 10.682 -9.700 -13.027 1.00 38.88 101 VAL A O 1
ATOM 784 N N . SER A 1 102 ? 11.299 -9.864 -10.879 1.00 32.88 102 SER A N 1
ATOM 785 C CA . SER A 1 102 ? 11.864 -11.195 -10.945 1.00 32.88 102 SER A CA 1
ATOM 786 C C . SER A 1 102 ? 11.792 -11.790 -9.553 1.00 32.88 102 SER A C 1
ATOM 788 O O . SER A 1 102 ? 12.402 -11.291 -8.618 1.00 32.88 102 SER A O 1
ATOM 790 N N . ASP A 1 103 ? 11.003 -12.849 -9.429 1.00 31.30 103 ASP A N 1
ATOM 791 C CA . ASP A 1 103 ? 11.017 -13.721 -8.264 1.00 31.30 103 ASP A CA 1
ATOM 792 C C . ASP A 1 103 ? 12.305 -14.562 -8.328 1.00 31.30 103 ASP A C 1
ATOM 794 O O . ASP A 1 103 ? 12.429 -15.472 -9.160 1.00 31.30 103 ASP A O 1
ATOM 798 N N . VAL A 1 104 ? 13.301 -14.196 -7.513 1.00 31.02 104 VAL A N 1
ATOM 799 C CA . VAL A 1 104 ? 14.622 -14.851 -7.468 1.00 31.02 104 VAL A CA 1
ATOM 800 C C . VAL A 1 104 ? 14.529 -16.276 -6.910 1.00 31.02 104 VAL A C 1
ATOM 802 O O . VAL A 1 104 ? 15.344 -17.117 -7.287 1.00 31.02 104 VAL A O 1
ATOM 805 N N . ASP A 1 105 ? 13.482 -16.616 -6.152 1.00 28.91 105 ASP A N 1
ATOM 806 C CA . ASP A 1 105 ? 13.313 -17.970 -5.607 1.00 28.91 105 ASP A CA 1
ATOM 807 C C . ASP A 1 105 ? 12.933 -19.015 -6.674 1.00 28.91 105 ASP A C 1
ATOM 809 O O . ASP A 1 105 ? 12.917 -20.218 -6.400 1.00 28.91 105 ASP A O 1
ATOM 813 N N . SER A 1 106 ? 12.654 -18.601 -7.918 1.00 30.28 106 SER A N 1
ATOM 814 C CA . SER A 1 106 ? 12.197 -19.526 -8.961 1.00 30.28 106 SER A CA 1
ATOM 815 C C . SER A 1 106 ? 12.808 -19.365 -10.355 1.00 30.28 106 SER A C 1
ATOM 817 O O . SER A 1 106 ? 12.427 -20.124 -11.253 1.00 30.28 106 SER A O 1
ATOM 819 N N . GLY A 1 107 ? 13.753 -18.436 -10.558 1.00 29.98 107 GLY A N 1
ATOM 820 C CA . GLY A 1 107 ? 14.467 -18.276 -11.834 1.00 29.98 107 GLY A CA 1
ATOM 821 C C . GLY A 1 107 ? 13.556 -17.948 -13.023 1.00 29.98 107 GLY A C 1
ATOM 822 O O . GLY A 1 107 ? 13.794 -18.418 -14.135 1.00 29.98 107 GLY A O 1
ATOM 823 N N . LYS A 1 108 ? 12.464 -17.207 -12.796 1.00 41.34 108 LYS A N 1
ATOM 824 C CA . LYS A 1 108 ? 11.428 -16.972 -13.810 1.00 41.34 108 LYS A CA 1
ATOM 825 C C . LYS A 1 108 ? 11.089 -15.485 -13.941 1.00 41.34 108 LYS A C 1
ATOM 827 O O . LYS A 1 108 ? 10.641 -14.867 -12.981 1.00 41.34 108 LYS A O 1
ATOM 832 N N . GLU A 1 109 ? 11.175 -14.966 -15.170 1.00 51.47 109 GLU A N 1
ATOM 833 C CA . GLU A 1 109 ? 10.783 -13.612 -15.652 1.00 51.47 109 GLU A CA 1
ATOM 834 C C . GLU A 1 109 ? 9.281 -13.299 -15.546 1.00 51.47 109 GLU A C 1
ATOM 836 O O . GLU A 1 109 ? 8.713 -12.479 -16.263 1.00 51.47 109 GLU A O 1
ATOM 841 N N . ARG A 1 110 ? 8.588 -14.035 -14.691 1.00 49.03 110 ARG A N 1
ATOM 842 C CA . ARG A 1 110 ? 7.155 -14.260 -14.772 1.00 49.03 110 ARG A CA 1
ATOM 843 C C . ARG A 1 110 ? 6.352 -12.966 -14.637 1.00 49.03 110 ARG A C 1
ATOM 845 O O . ARG A 1 110 ? 5.282 -12.845 -15.219 1.00 49.03 110 ARG A O 1
ATOM 852 N N . ASN A 1 111 ? 6.844 -11.977 -13.919 1.00 59.62 111 ASN A N 1
ATOM 853 C CA . ASN A 1 111 ? 5.949 -11.037 -13.266 1.00 59.62 111 ASN A CA 1
ATOM 854 C C . ASN A 1 111 ? 5.594 -9.767 -14.079 1.00 59.62 111 ASN A C 1
ATOM 856 O O . ASN A 1 111 ? 4.889 -8.917 -13.541 1.00 59.62 111 ASN A O 1
ATOM 860 N N . ILE A 1 112 ? 6.021 -9.646 -15.348 1.00 66.69 112 ILE A N 1
ATOM 861 C CA . ILE A 1 112 ? 5.603 -8.553 -16.267 1.00 66.69 112 ILE A CA 1
ATOM 862 C C . ILE A 1 112 ? 5.213 -9.004 -17.680 1.00 66.69 112 ILE A C 1
ATOM 864 O O . ILE A 1 112 ? 4.808 -8.171 -18.492 1.00 66.69 112 ILE A O 1
ATOM 868 N N . LEU A 1 113 ? 5.322 -10.301 -17.982 1.00 74.12 113 LEU A N 1
ATOM 869 C CA . LEU A 1 113 ? 5.076 -10.845 -19.317 1.00 74.12 113 LEU A CA 1
ATOM 870 C C . LEU A 1 113 ? 3.721 -11.539 -19.386 1.00 74.12 113 LEU A C 1
ATOM 872 O O . LEU A 1 113 ? 3.370 -12.353 -18.526 1.00 74.12 113 LEU A O 1
ATOM 876 N N . LEU A 1 114 ? 2.960 -11.215 -20.427 1.00 74.81 114 LEU A N 1
ATOM 877 C CA . LEU A 1 114 ? 1.625 -11.731 -20.676 1.00 74.81 114 LEU A CA 1
ATOM 878 C C . LEU A 1 114 ? 1.500 -12.207 -22.120 1.00 74.81 114 LEU A C 1
ATOM 880 O O . LEU A 1 114 ? 1.807 -11.487 -23.063 1.00 74.81 114 LEU A O 1
ATOM 884 N N . VAL A 1 115 ? 0.966 -13.413 -22.285 1.00 82.12 115 VAL A N 1
ATOM 885 C CA . VAL A 1 115 ? 0.622 -13.970 -23.593 1.00 82.12 115 VAL A CA 1
ATOM 886 C C . VAL A 1 115 ? -0.892 -13.901 -23.748 1.00 82.12 115 VAL A C 1
ATOM 888 O O . VAL A 1 115 ? -1.647 -14.489 -22.962 1.00 82.12 115 VAL A O 1
ATOM 891 N N . GLU A 1 116 ? -1.353 -13.165 -24.755 1.00 73.06 116 GLU A N 1
ATOM 892 C CA . GLU A 1 116 ? -2.777 -13.047 -25.051 1.00 73.06 116 GLU A CA 1
ATOM 893 C C . GLU A 1 116 ? -3.400 -14.423 -25.349 1.00 73.06 116 GLU A C 1
ATOM 895 O O . GLU A 1 116 ? -2.781 -15.298 -25.949 1.00 73.06 116 GLU A O 1
ATOM 900 N N 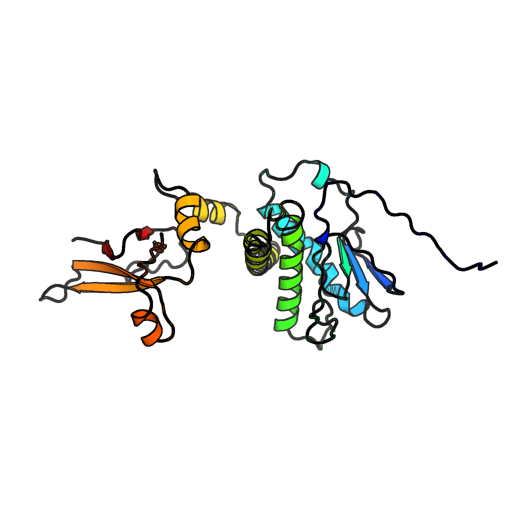. GLY A 1 117 ? -4.615 -14.662 -24.850 1.00 73.69 117 GLY A N 1
ATOM 901 C CA . GLY A 1 117 ? -5.311 -15.948 -24.988 1.00 73.69 117 GLY A CA 1
ATOM 902 C C . GLY A 1 117 ? -4.792 -17.086 -24.094 1.00 73.69 117 GLY A C 1
ATOM 903 O O . GLY A 1 117 ? -5.509 -18.067 -23.911 1.00 73.69 117 GLY A O 1
ATOM 904 N N . VAL A 1 118 ? -3.605 -16.955 -23.489 1.00 83.94 118 VAL A N 1
ATOM 905 C CA . VAL A 1 118 ? -3.016 -17.974 -22.596 1.00 83.94 118 VAL A CA 1
ATOM 906 C C . VAL A 1 118 ? -3.046 -17.529 -21.136 1.00 83.94 118 VAL A C 1
ATOM 908 O O . VAL A 1 118 ? -3.368 -18.318 -20.246 1.00 83.94 118 VAL A O 1
ATOM 911 N N . THR A 1 119 ? -2.711 -16.268 -20.859 1.00 76.12 119 THR A N 1
ATOM 912 C CA . THR A 1 119 ? -2.528 -15.805 -19.483 1.00 76.12 119 THR A CA 1
ATOM 913 C C . THR A 1 119 ? -3.862 -15.492 -18.786 1.00 76.12 119 THR A C 1
ATOM 915 O O . THR A 1 119 ? -4.637 -14.669 -19.287 1.00 76.12 119 THR A O 1
ATOM 918 N N . PRO A 1 120 ? -4.148 -16.086 -17.606 1.00 74.56 120 PRO A N 1
ATOM 919 C CA . PRO A 1 120 ? -5.417 -15.882 -16.914 1.00 74.56 120 PRO A CA 1
ATOM 920 C C . PRO A 1 120 ? -5.565 -14.465 -16.350 1.00 74.56 120 PRO A C 1
ATOM 922 O O . PRO A 1 120 ? -4.592 -13.794 -16.002 1.00 74.56 120 PRO A O 1
ATOM 925 N N . PHE A 1 121 ? -6.815 -14.029 -16.177 1.00 72.44 121 PHE A N 1
ATOM 926 C CA . PHE A 1 121 ? -7.140 -12.703 -15.639 1.00 72.44 121 PHE A CA 1
ATOM 927 C C . PHE A 1 121 ? -6.535 -12.440 -14.250 1.00 72.44 121 PHE A C 1
ATOM 929 O O . PHE A 1 121 ? -6.054 -11.340 -13.985 1.00 72.44 121 PHE A O 1
ATOM 936 N N . SER A 1 122 ? -6.502 -13.451 -13.374 1.00 71.50 122 SER A N 1
ATOM 937 C CA . SER A 1 122 ? -5.863 -13.346 -12.054 1.00 71.50 122 SER A CA 1
ATOM 938 C C . SER A 1 122 ? -4.397 -12.925 -12.155 1.00 71.50 122 SER A C 1
ATOM 940 O O . SER A 1 122 ? -3.915 -12.155 -11.329 1.00 71.50 122 SER A O 1
ATOM 942 N N . TYR A 1 123 ? -3.715 -13.377 -13.204 1.00 74.56 123 TYR A N 1
ATOM 943 C CA . TYR A 1 123 ? -2.328 -13.043 -13.462 1.00 74.56 123 TYR A CA 1
ATOM 944 C C . TYR A 1 123 ? -2.167 -11.659 -14.092 1.00 74.56 123 TYR A C 1
ATOM 946 O O . TYR A 1 123 ? -1.289 -10.909 -13.683 1.00 74.56 123 TYR A O 1
ATOM 954 N N . LYS A 1 124 ? -3.069 -11.253 -14.996 1.00 75.50 124 LYS A N 1
ATOM 955 C CA . LYS A 1 124 ? -3.117 -9.863 -15.493 1.00 75.50 124 LYS A CA 1
ATOM 956 C C . LYS A 1 124 ? -3.292 -8.856 -14.349 1.00 75.50 124 LYS A C 1
ATOM 958 O O . LYS A 1 124 ? -2.620 -7.827 -14.314 1.00 75.50 124 LYS A O 1
ATOM 963 N N . ARG A 1 125 ? -4.157 -9.180 -13.377 1.00 76.50 125 ARG A N 1
ATOM 964 C CA . ARG A 1 125 ? -4.332 -8.391 -12.148 1.00 76.50 125 ARG A CA 1
ATOM 965 C C . ARG A 1 125 ? -3.060 -8.369 -11.305 1.00 76.50 125 ARG A C 1
ATOM 967 O O . ARG A 1 125 ? -2.711 -7.316 -10.789 1.00 76.50 125 ARG A O 1
ATOM 974 N N . PHE A 1 126 ? -2.382 -9.504 -11.162 1.00 78.00 126 PHE A N 1
ATOM 975 C CA . PHE A 1 126 ? -1.113 -9.577 -10.439 1.00 78.00 126 PHE A CA 1
ATOM 976 C C . PHE A 1 126 ? -0.039 -8.683 -11.078 1.00 78.00 126 PHE A C 1
ATOM 978 O O . PHE A 1 126 ? 0.563 -7.883 -10.372 1.00 78.00 126 PHE A O 1
ATOM 985 N N . VAL A 1 127 ? 0.133 -8.737 -12.404 1.00 76.19 127 VAL A N 1
ATOM 986 C CA . VAL A 1 127 ? 1.070 -7.861 -13.133 1.00 76.19 127 VAL A CA 1
ATOM 987 C C . VAL A 1 127 ? 0.728 -6.385 -12.908 1.00 76.19 127 VAL A C 1
ATOM 989 O O . VAL A 1 127 ? 1.596 -5.596 -12.552 1.00 76.19 127 VAL A O 1
ATOM 992 N N . LEU A 1 128 ? -0.551 -6.011 -13.017 1.00 78.31 128 LEU A N 1
ATOM 993 C CA . LEU A 1 128 ? -1.004 -4.640 -12.750 1.00 78.31 128 LEU A CA 1
ATOM 994 C C . LEU A 1 128 ? -0.680 -4.174 -11.318 1.00 78.31 128 LEU A C 1
ATOM 996 O O . LEU A 1 128 ? -0.259 -3.040 -11.103 1.00 78.31 128 LEU A O 1
ATOM 1000 N N . GLN A 1 129 ? -0.875 -5.053 -10.337 1.00 78.88 129 GLN A N 1
ATOM 1001 C CA . GLN A 1 129 ? -0.578 -4.789 -8.931 1.00 78.88 129 GLN A CA 1
ATOM 1002 C C . GLN A 1 129 ? 0.917 -4.582 -8.680 1.00 78.88 129 GLN A C 1
ATOM 1004 O O . GLN A 1 129 ? 1.300 -3.655 -7.974 1.00 78.88 129 GLN A O 1
ATOM 1009 N N . VAL A 1 130 ? 1.755 -5.424 -9.275 1.00 77.94 130 VAL A N 1
ATOM 1010 C CA . VAL A 1 130 ? 3.210 -5.280 -9.221 1.00 77.94 130 VAL A CA 1
ATOM 1011 C C . VAL A 1 130 ? 3.641 -3.939 -9.819 1.00 77.94 130 VAL A C 1
ATOM 1013 O O . VAL A 1 130 ? 4.408 -3.218 -9.191 1.00 77.94 130 VAL A O 1
ATOM 1016 N N . ILE A 1 131 ? 3.108 -3.564 -10.989 1.00 76.69 131 ILE A N 1
ATOM 1017 C CA . ILE A 1 131 ? 3.409 -2.267 -11.616 1.00 76.69 131 ILE A CA 1
ATOM 1018 C C . ILE A 1 131 ? 3.080 -1.115 -10.660 1.00 76.69 131 ILE A C 1
ATOM 1020 O O . ILE A 1 131 ? 3.900 -0.221 -10.462 1.00 76.69 131 ILE A O 1
ATOM 1024 N N . ALA A 1 132 ? 1.914 -1.164 -10.010 1.00 79.00 132 ALA A N 1
ATOM 1025 C CA . ALA A 1 132 ? 1.524 -0.167 -9.018 1.00 79.00 132 ALA A CA 1
ATOM 1026 C C . ALA A 1 132 ? 2.447 -0.136 -7.784 1.00 79.00 132 ALA A C 1
ATOM 1028 O O . ALA A 1 132 ? 2.768 0.953 -7.308 1.00 79.00 132 ALA A O 1
ATOM 1029 N N . HIS A 1 133 ? 2.887 -1.299 -7.287 1.00 80.19 133 HIS A N 1
ATOM 1030 C CA . HIS A 1 133 ? 3.822 -1.414 -6.157 1.00 80.19 133 HIS A CA 1
ATOM 1031 C C . HIS A 1 133 ? 5.154 -0.722 -6.471 1.00 80.19 133 HIS A C 1
ATOM 1033 O O . HIS A 1 133 ? 5.578 0.177 -5.746 1.00 80.19 133 HIS A O 1
ATOM 1039 N N . GLU A 1 134 ? 5.761 -1.046 -7.615 1.00 76.31 134 GLU A N 1
ATOM 1040 C CA . GLU A 1 134 ? 7.042 -0.451 -8.014 1.00 76.31 134 GLU A CA 1
ATOM 1041 C C . GLU A 1 134 ? 6.924 1.040 -8.352 1.00 76.31 134 GLU A C 1
ATOM 1043 O O . GLU A 1 134 ? 7.839 1.829 -8.101 1.00 76.31 134 GLU A O 1
ATOM 1048 N N . PHE A 1 135 ? 5.787 1.477 -8.899 1.00 77.50 135 PHE A N 1
ATOM 1049 C CA . PHE A 1 135 ? 5.574 2.900 -9.169 1.00 77.50 135 PHE A CA 1
ATOM 1050 C C . PHE A 1 135 ? 5.437 3.690 -7.870 1.00 77.50 135 PHE A C 1
ATOM 1052 O O . PHE A 1 135 ? 5.979 4.792 -7.772 1.00 77.50 135 PHE A O 1
ATOM 1059 N N . ALA A 1 136 ? 4.794 3.123 -6.849 1.00 78.12 136 ALA A N 1
ATOM 1060 C CA . ALA A 1 136 ? 4.708 3.746 -5.535 1.00 78.12 136 ALA A CA 1
ATOM 1061 C C . ALA A 1 136 ? 6.092 3.931 -4.886 1.00 78.12 136 ALA A C 1
ATOM 1063 O O . ALA A 1 136 ? 6.324 4.960 -4.243 1.00 78.12 136 ALA A O 1
ATOM 1064 N N . HIS A 1 137 ? 7.049 3.024 -5.126 1.00 77.94 137 HIS A N 1
ATOM 1065 C CA . HIS A 1 137 ? 8.426 3.173 -4.640 1.00 77.94 137 HIS A CA 1
ATOM 1066 C C . HIS A 1 137 ? 9.154 4.417 -5.172 1.00 77.94 137 HIS A C 1
ATOM 1068 O O . HIS A 1 137 ? 10.078 4.911 -4.517 1.00 77.94 137 HIS A O 1
ATOM 1074 N N . LYS A 1 138 ? 8.708 5.006 -6.296 1.00 73.44 138 LYS A N 1
ATOM 1075 C CA . LYS A 1 138 ? 9.226 6.306 -6.765 1.00 73.44 138 LYS A CA 1
ATOM 1076 C C . LYS A 1 138 ? 9.061 7.409 -5.719 1.00 73.44 138 LYS A C 1
ATOM 1078 O O . LYS A 1 138 ? 9.957 8.240 -5.578 1.00 73.44 138 LYS A O 1
ATOM 1083 N N . TRP A 1 139 ? 7.976 7.370 -4.949 1.00 73.25 139 TRP A N 1
ATOM 1084 C CA . TRP A 1 139 ? 7.769 8.246 -3.797 1.00 73.25 139 TRP A CA 1
ATOM 1085 C C . TRP A 1 139 ? 8.299 7.609 -2.507 1.00 73.25 139 TRP A C 1
ATOM 1087 O O . TRP A 1 139 ? 9.110 8.219 -1.808 1.00 73.25 139 TRP A O 1
ATOM 1097 N N . PHE A 1 140 ? 7.876 6.379 -2.205 1.00 75.00 140 PHE A N 1
ATOM 1098 C CA . PHE A 1 140 ? 8.116 5.701 -0.92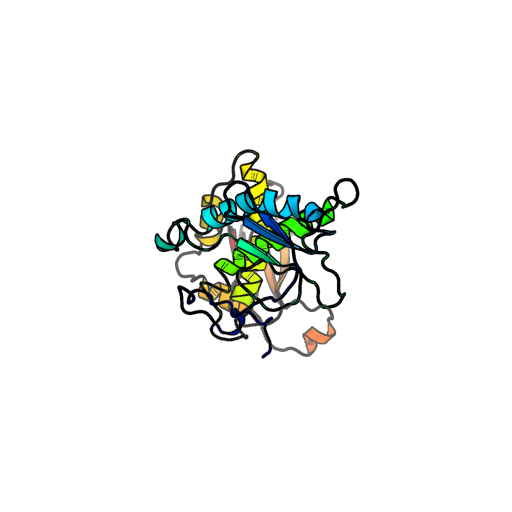6 1.00 75.00 140 PHE A CA 1
ATOM 1099 C C . PHE A 1 140 ? 9.241 4.667 -1.046 1.00 75.00 140 PHE A C 1
ATOM 1101 O O . PHE A 1 140 ? 9.012 3.488 -1.307 1.00 75.00 140 PHE A O 1
ATOM 1108 N N . GLY A 1 141 ? 10.478 5.120 -0.874 1.00 66.94 141 GLY A N 1
ATOM 1109 C CA . GLY A 1 141 ? 11.691 4.326 -1.069 1.00 66.94 141 GLY A CA 1
ATOM 1110 C C . GLY A 1 141 ? 12.765 5.142 -1.772 1.00 66.94 141 GLY A C 1
ATOM 1111 O O . GLY A 1 141 ? 13.864 5.295 -1.239 1.00 66.94 141 GLY A O 1
ATOM 1112 N N . ASN A 1 142 ? 12.421 5.762 -2.903 1.00 67.50 142 ASN A N 1
ATOM 1113 C CA . ASN A 1 142 ? 13.371 6.560 -3.681 1.00 67.50 142 ASN A CA 1
ATOM 1114 C C . ASN A 1 142 ? 13.425 8.012 -3.216 1.00 67.50 142 ASN A C 1
ATOM 1116 O O . ASN A 1 142 ? 14.465 8.459 -2.743 1.00 67.50 142 ASN A O 1
ATOM 1120 N N . LEU A 1 143 ? 12.309 8.744 -3.337 1.00 70.75 143 LEU A N 1
ATOM 1121 C CA . LEU A 1 143 ? 12.243 10.144 -2.913 1.00 70.75 143 LEU A CA 1
ATOM 1122 C C . LEU A 1 143 ? 12.296 10.264 -1.386 1.00 70.75 143 LEU A C 1
ATOM 1124 O O . LEU A 1 143 ? 13.027 11.092 -0.847 1.00 70.75 143 LEU A O 1
ATOM 1128 N N . VAL A 1 144 ? 11.534 9.418 -0.692 1.00 72.81 144 VAL A N 1
ATOM 1129 C CA . VAL A 1 144 ? 11.558 9.287 0.766 1.00 72.81 144 VAL A CA 1
ATOM 1130 C C . VAL A 1 144 ? 12.129 7.917 1.112 1.00 72.81 144 VAL A C 1
ATOM 1132 O O . VAL A 1 144 ? 11.400 6.929 1.177 1.00 72.81 144 VAL A O 1
ATOM 1135 N N . SER A 1 145 ? 13.447 7.846 1.303 1.00 72.19 145 SER A N 1
ATOM 1136 C CA . SER A 1 145 ? 14.121 6.616 1.735 1.00 72.19 145 SER A CA 1
ATOM 1137 C C . SER A 1 145 ? 14.066 6.440 3.259 1.00 72.19 145 SER A C 1
ATOM 1139 O O . SER A 1 145 ? 14.166 7.423 4.002 1.00 72.19 145 SER A O 1
ATOM 1141 N N . PRO A 1 146 ? 13.976 5.196 3.764 1.00 77.44 146 PRO A N 1
ATOM 1142 C CA . PRO A 1 146 ? 14.063 4.941 5.192 1.00 77.44 146 PRO A CA 1
ATOM 1143 C C . PRO A 1 146 ? 15.475 5.263 5.690 1.00 77.44 146 PRO A C 1
ATOM 1145 O O . PRO A 1 146 ? 16.469 4.864 5.088 1.00 77.44 146 PRO A O 1
ATOM 1148 N N . LEU A 1 147 ? 15.572 5.931 6.843 1.00 80.62 147 LEU A N 1
ATOM 1149 C CA . LEU A 1 147 ? 16.864 6.241 7.471 1.00 80.62 147 LEU A CA 1
ATOM 1150 C C . LEU A 1 147 ? 17.648 4.973 7.859 1.00 80.62 147 LEU A C 1
ATOM 1152 O O . LEU A 1 147 ? 18.874 4.978 7.923 1.00 80.62 147 LEU A O 1
ATOM 1156 N N . TRP A 1 148 ? 16.933 3.891 8.173 1.00 84.56 148 TRP A N 1
ATOM 1157 C CA . TRP A 1 148 ? 17.504 2.600 8.546 1.00 84.56 148 TRP A CA 1
ATOM 1158 C C . TRP A 1 148 ? 16.524 1.472 8.231 1.00 84.56 148 TRP A C 1
ATOM 1160 O O . TRP A 1 148 ? 15.313 1.678 8.290 1.00 84.56 148 TRP A O 1
ATOM 1170 N N . TRP A 1 149 ? 17.032 0.258 8.018 1.00 82.50 149 TRP A N 1
ATOM 1171 C CA . TRP A 1 149 ? 16.242 -0.929 7.661 1.00 82.50 149 TRP A CA 1
ATOM 1172 C C . TRP A 1 149 ? 15.120 -1.286 8.644 1.00 82.50 149 TRP A C 1
ATOM 1174 O O . TRP A 1 149 ? 14.119 -1.869 8.247 1.00 82.50 149 TRP A O 1
ATOM 1184 N N . ARG A 1 150 ? 15.210 -0.868 9.915 1.00 78.31 150 ARG A N 1
ATOM 1185 C CA . ARG A 1 150 ? 14.097 -1.034 10.875 1.00 78.31 150 ARG A CA 1
ATOM 1186 C C . ARG A 1 150 ? 12.815 -0.297 10.449 1.00 78.31 150 ARG A C 1
ATOM 1188 O O . ARG A 1 150 ? 11.737 -0.610 10.934 1.00 78.31 150 ARG A O 1
ATOM 1195 N N . TYR A 1 151 ? 12.948 0.708 9.584 1.00 80.44 151 TYR A N 1
ATOM 1196 C CA . TYR A 1 151 ? 11.859 1.524 9.050 1.00 80.44 151 TYR A CA 1
ATOM 1197 C C . TYR A 1 151 ? 11.490 1.133 7.615 1.00 80.44 151 TYR A C 1
ATOM 1199 O O . TYR A 1 151 ? 10.779 1.880 6.952 1.00 80.44 151 TYR A O 1
ATOM 1207 N N . LEU A 1 152 ? 11.950 -0.029 7.132 1.00 79.69 152 LEU A N 1
ATOM 1208 C CA . LEU A 1 152 ? 11.659 -0.521 5.782 1.00 79.69 152 LEU A CA 1
ATOM 1209 C C . LEU A 1 152 ? 10.151 -0.599 5.492 1.00 79.69 152 LEU A C 1
ATOM 1211 O O . LEU A 1 152 ? 9.734 -0.396 4.357 1.00 79.69 152 LEU A O 1
ATOM 1215 N N . TRP A 1 153 ? 9.327 -0.800 6.527 1.00 79.56 153 TRP A N 1
ATOM 1216 C CA . TRP A 1 153 ? 7.867 -0.791 6.412 1.00 79.56 153 TRP A CA 1
ATOM 1217 C C . TRP A 1 153 ? 7.304 0.522 5.842 1.00 79.56 153 TRP A C 1
ATOM 1219 O O . TRP A 1 153 ? 6.219 0.503 5.274 1.00 79.56 153 TRP A O 1
ATOM 1229 N N . ILE A 1 154 ? 8.017 1.650 5.955 1.00 78.75 154 ILE A N 1
ATOM 1230 C CA . ILE A 1 154 ? 7.600 2.920 5.341 1.00 78.75 154 ILE A CA 1
ATOM 1231 C C . ILE A 1 154 ? 7.668 2.826 3.813 1.00 78.75 154 ILE A C 1
ATOM 1233 O O . ILE A 1 154 ? 6.804 3.365 3.134 1.00 78.75 154 ILE A O 1
ATOM 1237 N N . SER A 1 155 ? 8.654 2.126 3.257 1.00 76.94 155 SER A N 1
ATOM 1238 C CA . SER A 1 155 ? 8.715 1.896 1.812 1.00 76.94 155 SER A CA 1
ATOM 1239 C C . SER A 1 155 ? 7.732 0.801 1.407 1.00 76.94 155 SER A C 1
ATOM 1241 O O . SER A 1 155 ? 6.787 1.047 0.663 1.00 76.94 155 SER A O 1
ATOM 1243 N N . GLU A 1 156 ? 7.910 -0.401 1.958 1.00 80.81 156 GLU A N 1
ATOM 1244 C CA . GLU A 1 156 ? 7.166 -1.596 1.540 1.00 80.81 156 GLU A CA 1
ATOM 1245 C C . GLU A 1 156 ? 5.688 -1.548 1.923 1.00 80.81 156 GLU A C 1
ATOM 1247 O O . GLU A 1 156 ? 4.829 -2.000 1.173 1.00 80.81 156 GLU A O 1
ATOM 1252 N N . GLY A 1 157 ? 5.358 -0.983 3.084 1.00 80.00 157 GLY A N 1
ATOM 1253 C CA . GLY A 1 157 ? 3.979 -0.870 3.551 1.00 80.00 157 GLY A CA 1
ATOM 1254 C C . GLY A 1 157 ? 3.165 0.107 2.708 1.00 80.00 157 GLY A C 1
ATOM 1255 O O . GLY A 1 157 ? 2.031 -0.207 2.344 1.00 80.00 157 GLY A O 1
ATOM 1256 N N . PHE A 1 158 ? 3.743 1.257 2.344 1.00 80.06 158 PHE A N 1
ATOM 1257 C CA . PHE A 1 158 ? 3.081 2.198 1.440 1.00 80.06 158 PHE A CA 1
ATOM 1258 C C . PHE A 1 158 ? 3.000 1.639 0.019 1.00 80.06 158 PHE A C 1
ATOM 1260 O O . PHE A 1 158 ? 1.923 1.684 -0.573 1.00 80.06 158 PHE A O 1
ATOM 1267 N N . ALA A 1 159 ? 4.070 1.038 -0.507 1.00 76.06 159 ALA A N 1
ATOM 1268 C CA . ALA A 1 159 ? 4.025 0.389 -1.816 1.00 76.06 159 ALA A CA 1
ATOM 1269 C C . ALA A 1 159 ? 2.950 -0.709 -1.874 1.00 76.06 159 ALA A C 1
ATOM 1271 O O . ALA A 1 159 ? 2.127 -0.726 -2.790 1.00 76.06 159 ALA A O 1
ATOM 1272 N N . ARG A 1 160 ? 2.836 -1.521 -0.815 1.00 79.94 160 ARG A N 1
ATOM 1273 C CA . ARG A 1 160 ? 1.797 -2.548 -0.680 1.00 79.94 160 ARG A CA 1
ATOM 1274 C C . ARG A 1 160 ? 0.390 -1.971 -0.542 1.00 79.94 160 ARG A C 1
ATOM 1276 O O . ARG A 1 160 ? -0.562 -2.598 -0.997 1.00 79.94 160 ARG A O 1
ATOM 1283 N N . TYR A 1 161 ? 0.225 -0.805 0.077 1.00 82.19 161 TYR A N 1
ATOM 1284 C CA . TYR A 1 161 ? -1.062 -0.107 0.106 1.00 82.19 161 TYR A CA 1
ATOM 1285 C C . TYR A 1 161 ? -1.473 0.332 -1.309 1.00 82.19 161 TYR A C 1
ATOM 1287 O O . TYR A 1 161 ? -2.559 -0.018 -1.784 1.00 82.19 161 TYR A O 1
ATOM 1295 N N . PHE A 1 162 ? -0.572 1.009 -2.027 1.00 81.12 162 PHE A N 1
ATOM 1296 C CA . PHE A 1 162 ? -0.819 1.475 -3.395 1.00 81.12 162 PHE A CA 1
ATOM 1297 C C . PHE A 1 162 ? -0.953 0.348 -4.415 1.00 81.12 162 PHE A C 1
ATOM 1299 O O . PHE A 1 162 ? -1.711 0.487 -5.373 1.00 81.12 162 PHE A O 1
ATOM 1306 N N . GLN A 1 163 ? -0.321 -0.799 -4.169 1.00 80.75 163 GLN A N 1
ATOM 1307 C CA . GLN A 1 163 ? -0.514 -2.013 -4.954 1.00 80.75 163 GLN A CA 1
ATOM 1308 C C . GLN A 1 163 ? -2.000 -2.374 -5.114 1.00 80.75 163 GLN A C 1
ATOM 1310 O O . GLN A 1 163 ? -2.398 -2.863 -6.168 1.00 80.75 163 GLN A O 1
ATOM 1315 N N . TYR A 1 164 ? -2.829 -2.167 -4.087 1.00 80.06 164 TYR A N 1
ATOM 1316 C CA . TYR A 1 164 ? -4.266 -2.450 -4.165 1.00 80.06 164 TYR A CA 1
ATOM 1317 C C . TYR A 1 164 ? -5.094 -1.213 -4.499 1.00 80.06 164 TYR A C 1
ATOM 1319 O O . TYR A 1 164 ? -6.074 -1.334 -5.233 1.00 80.06 164 TYR A O 1
ATOM 1327 N N . PHE A 1 165 ? -4.702 -0.051 -3.975 1.00 80.00 165 PHE A N 1
ATOM 1328 C CA . PHE A 1 165 ? -5.434 1.198 -4.160 1.00 80.00 165 PHE A CA 1
ATOM 1329 C C . PHE A 1 165 ? -5.369 1.692 -5.611 1.00 80.00 165 PHE A C 1
ATOM 1331 O O . PHE A 1 165 ? -6.401 1.908 -6.242 1.00 80.00 165 PHE A O 1
ATOM 1338 N N . THR A 1 166 ? -4.166 1.808 -6.175 1.00 73.19 166 THR A N 1
ATOM 1339 C CA . THR A 1 166 ? -3.962 2.431 -7.487 1.00 73.19 166 THR A CA 1
ATOM 1340 C C . THR A 1 166 ? -4.636 1.663 -8.621 1.00 73.19 166 THR A C 1
ATOM 1342 O O . THR A 1 166 ? -5.273 2.308 -9.445 1.00 73.19 166 THR A O 1
ATOM 1345 N N . PRO A 1 167 ? -4.580 0.317 -8.703 1.00 71.12 167 PRO A N 1
ATOM 1346 C CA . PRO A 1 167 ? -5.316 -0.407 -9.739 1.00 71.12 167 PRO A CA 1
ATOM 1347 C C . PRO A 1 167 ? -6.833 -0.255 -9.641 1.00 71.12 167 PRO A C 1
ATOM 1349 O O . PRO A 1 167 ? -7.496 -0.257 -10.673 1.00 71.12 167 PRO A O 1
ATOM 1352 N N . ALA A 1 168 ? -7.379 -0.140 -8.424 1.00 71.19 168 ALA A N 1
ATOM 1353 C CA . ALA A 1 168 ? -8.803 0.119 -8.239 1.00 71.19 168 ALA A CA 1
ATOM 1354 C C . ALA A 1 168 ? -9.162 1.513 -8.775 1.00 71.19 168 ALA A C 1
ATOM 1356 O O . ALA A 1 168 ? -10.092 1.635 -9.563 1.00 71.19 168 ALA A O 1
ATOM 1357 N N . GLU A 1 169 ? -8.362 2.528 -8.450 1.00 67.12 169 GLU A N 1
ATOM 1358 C CA . GLU A 1 169 ? -8.557 3.900 -8.929 1.00 67.12 169 GLU A CA 1
ATOM 1359 C C . GLU A 1 169 ? -8.334 4.040 -10.445 1.00 67.12 169 GLU A C 1
ATOM 1361 O O . GLU A 1 169 ? -9.140 4.632 -11.151 1.00 67.12 169 GLU A O 1
ATOM 1366 N N . ALA A 1 170 ? -7.282 3.430 -10.992 1.00 59.75 170 ALA A N 1
ATOM 1367 C CA . ALA A 1 170 ? -6.985 3.457 -12.424 1.00 59.75 170 ALA A CA 1
ATOM 1368 C C . ALA A 1 170 ? -8.080 2.770 -13.261 1.00 59.75 170 ALA A C 1
ATOM 1370 O O . ALA A 1 170 ? -8.348 3.191 -14.385 1.00 59.75 170 ALA A O 1
ATOM 1371 N N . GLN A 1 171 ? -8.740 1.742 -12.713 1.00 57.56 171 GLN A N 1
ATOM 1372 C CA . GLN A 1 171 ? -9.921 1.129 -13.331 1.00 57.56 171 GLN A CA 1
ATOM 1373 C C . GLN A 1 171 ? -11.159 2.042 -13.258 1.00 57.56 171 GLN A C 1
ATOM 1375 O O . GLN A 1 171 ? -11.971 2.014 -14.181 1.00 57.56 171 GLN A O 1
ATOM 1380 N N . LEU A 1 172 ? -11.279 2.878 -12.219 1.00 48.44 172 LEU A N 1
ATOM 1381 C CA . LEU A 1 172 ? -12.338 3.888 -12.063 1.00 48.44 172 LEU A CA 1
ATOM 1382 C C . LEU A 1 172 ? -12.113 5.136 -12.938 1.00 48.44 172 LEU A C 1
ATOM 1384 O O . LEU A 1 172 ? -13.069 5.745 -13.399 1.00 48.44 172 LEU A O 1
ATOM 1388 N N . ILE A 1 173 ? -10.872 5.486 -13.286 1.00 47.88 173 ILE A N 1
ATOM 1389 C CA . ILE A 1 173 ? -10.589 6.555 -14.268 1.00 47.88 173 ILE A CA 1
ATOM 1390 C C . ILE A 1 173 ? -11.109 6.179 -15.678 1.00 47.88 173 ILE A C 1
ATOM 1392 O O . ILE A 1 173 ? -11.361 7.056 -16.502 1.00 47.88 173 ILE A O 1
ATOM 1396 N N . GLY A 1 174 ? -11.345 4.887 -15.945 1.00 42.94 174 GLY A N 1
ATOM 1397 C CA . GLY A 1 174 ? -12.047 4.403 -17.140 1.00 42.94 174 GLY A CA 1
ATOM 1398 C C . GLY A 1 174 ? -13.581 4.365 -17.033 1.00 42.94 174 GLY A C 1
ATOM 1399 O O . GLY A 1 174 ? -14.232 4.106 -18.041 1.00 42.94 174 GLY A O 1
ATOM 1400 N N . ASN A 1 175 ? -14.161 4.591 -15.848 1.00 36.00 175 ASN A N 1
ATOM 1401 C CA . ASN A 1 175 ? -15.608 4.620 -15.601 1.00 36.00 175 ASN A CA 1
ATOM 1402 C C . ASN A 1 175 ? -15.907 5.342 -14.266 1.00 36.00 175 ASN A C 1
ATOM 1404 O O . ASN A 1 175 ? -15.751 4.749 -13.203 1.00 36.00 175 ASN A O 1
ATOM 1408 N N . ASP A 1 176 ? -16.329 6.606 -14.361 1.00 37.75 176 ASP A N 1
ATOM 1409 C CA . ASP A 1 176 ? -16.891 7.497 -13.330 1.00 37.75 176 ASP A CA 1
ATOM 1410 C C . ASP A 1 176 ? -16.591 7.233 -11.828 1.00 37.75 176 ASP A C 1
ATOM 1412 O O . ASP A 1 176 ? -17.193 6.392 -11.164 1.00 37.75 176 ASP A O 1
ATOM 1416 N N . SER A 1 177 ? -15.768 8.151 -11.300 1.00 41.28 177 SER A N 1
ATOM 1417 C CA . SER A 1 177 ? -15.732 8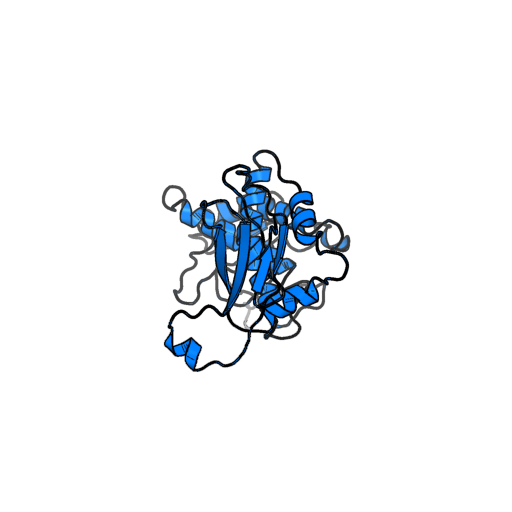.760 -9.955 1.00 41.28 177 SER A CA 1
ATOM 1418 C C . SER A 1 177 ? -15.496 7.910 -8.693 1.00 41.28 177 SER A C 1
ATOM 1420 O O . SER A 1 177 ? -16.418 7.380 -8.077 1.00 41.28 177 SER A O 1
ATOM 1422 N N . ALA A 1 178 ? -14.291 8.076 -8.140 1.00 40.22 178 ALA A N 1
ATOM 1423 C CA . ALA A 1 178 ? -14.081 8.415 -6.730 1.00 40.22 178 ALA A CA 1
ATOM 1424 C C . ALA A 1 178 ? -13.147 9.643 -6.661 1.00 40.22 178 ALA A C 1
ATOM 1426 O O . ALA A 1 178 ? -12.304 9.817 -7.537 1.00 40.22 178 ALA A O 1
ATOM 1427 N N . THR A 1 179 ? -13.331 10.549 -5.692 1.00 46.34 179 THR A N 1
ATOM 1428 C CA . THR A 1 179 ? -12.444 11.715 -5.516 1.00 46.34 179 THR A CA 1
ATOM 1429 C C . THR A 1 179 ? -11.496 11.514 -4.328 1.00 46.34 179 THR A C 1
ATOM 1431 O O . THR A 1 179 ? -11.847 10.812 -3.373 1.00 46.34 179 THR A O 1
ATOM 1434 N N . PRO A 1 180 ? -10.311 12.162 -4.336 1.00 42.44 180 PRO A N 1
ATOM 1435 C CA . PRO A 1 180 ? -9.363 12.157 -3.214 1.00 42.44 180 PRO A CA 1
ATOM 1436 C C . PRO A 1 180 ? -9.962 12.583 -1.861 1.00 42.44 180 PRO A C 1
ATOM 1438 O O . PRO A 1 180 ? -9.421 12.236 -0.811 1.00 42.44 180 PRO A O 1
ATOM 1441 N N . ASP A 1 181 ? -11.095 13.292 -1.867 1.00 41.69 181 ASP A N 1
ATOM 1442 C CA . ASP A 1 181 ? -11.784 13.776 -0.665 1.00 41.69 181 ASP A CA 1
ATOM 1443 C C . ASP A 1 181 ? -12.211 12.639 0.280 1.00 41.69 181 ASP A C 1
ATOM 1445 O O . ASP A 1 181 ? -12.106 12.785 1.498 1.00 41.69 181 ASP A O 1
ATOM 1449 N N . HIS A 1 182 ? -12.575 11.461 -0.248 1.00 47.03 182 HIS A N 1
ATOM 1450 C CA . HIS A 1 182 ? -12.942 10.299 0.576 1.00 47.03 182 HIS A CA 1
ATOM 1451 C C . HIS A 1 182 ? -11.770 9.753 1.408 1.00 47.03 182 HIS A C 1
ATOM 1453 O O . HIS A 1 182 ? -11.962 9.200 2.494 1.00 47.03 182 HIS A O 1
ATOM 1459 N N . LEU A 1 183 ? -10.537 9.919 0.927 1.00 44.00 183 LEU A N 1
ATOM 1460 C CA . LEU A 1 183 ? -9.349 9.522 1.672 1.00 44.00 183 LEU A CA 1
ATOM 1461 C C . LEU A 1 183 ? -9.002 10.556 2.744 1.00 44.00 183 LEU A C 1
ATOM 1463 O O . LEU A 1 183 ? -8.711 10.182 3.882 1.00 44.00 183 LEU A O 1
ATOM 1467 N N . PHE A 1 184 ? -9.034 11.845 2.402 1.00 41.38 184 PHE A N 1
ATOM 1468 C CA . PHE A 1 184 ? -8.721 12.904 3.360 1.00 41.38 184 PHE A CA 1
ATOM 1469 C C . PHE A 1 184 ? -9.764 12.990 4.484 1.00 41.38 184 PHE A C 1
ATOM 1471 O O . PHE A 1 184 ? -9.383 13.281 5.614 1.00 41.38 184 PHE A O 1
ATOM 1478 N N . GLU A 1 185 ? -11.027 12.612 4.251 1.00 43.31 185 GLU A N 1
ATOM 1479 C CA . GLU A 1 185 ? -12.005 12.387 5.329 1.00 43.31 185 GLU A CA 1
ATOM 1480 C C . GLU A 1 185 ? -11.636 11.198 6.233 1.00 43.31 185 GLU A C 1
ATOM 1482 O O . GLU A 1 185 ? -11.800 11.278 7.452 1.00 43.31 185 GLU A O 1
ATOM 1487 N N . SER A 1 186 ? -11.080 10.113 5.677 1.00 43.28 186 SER A N 1
ATOM 1488 C CA . SER A 1 186 ? -10.666 8.937 6.463 1.00 43.28 186 SER A CA 1
ATOM 1489 C C . SER A 1 186 ? -9.422 9.183 7.329 1.00 43.28 186 SER A C 1
ATOM 1491 O O . SER A 1 186 ? -9.292 8.602 8.407 1.00 43.28 186 SER A O 1
ATOM 1493 N N . LEU A 1 187 ? -8.528 10.076 6.890 1.00 46.78 187 LEU A N 1
ATOM 1494 C CA . LEU A 1 187 ? -7.318 10.466 7.625 1.00 46.78 187 LEU A CA 1
ATOM 1495 C C . LEU A 1 187 ? -7.523 11.719 8.498 1.00 46.78 187 LEU A C 1
ATOM 1497 O O . LEU A 1 187 ? -6.778 11.925 9.456 1.00 46.78 187 LEU A O 1
ATOM 1501 N N . GLY A 1 188 ? -8.514 12.553 8.170 1.00 41.25 188 GLY A N 1
ATOM 1502 C CA . GLY A 1 188 ? -8.701 13.899 8.718 1.00 41.25 188 GLY A CA 1
ATOM 1503 C C . GLY A 1 188 ? -9.550 13.997 9.985 1.00 41.25 188 GLY A C 1
ATOM 1504 O O . GLY A 1 188 ? -9.502 15.020 10.660 1.00 41.25 188 GLY A O 1
ATOM 1505 N N . ALA A 1 189 ? -10.287 12.955 10.369 1.00 45.53 189 ALA A N 1
ATOM 1506 C CA . ALA A 1 189 ? -11.109 12.981 11.580 1.00 45.53 189 ALA A CA 1
ATOM 1507 C C . ALA A 1 189 ? -10.407 12.309 12.771 1.00 45.53 189 ALA A C 1
ATOM 1509 O O . ALA A 1 189 ? -10.925 11.372 13.383 1.00 45.53 189 ALA A O 1
ATOM 1510 N N . ILE A 1 190 ? -9.209 12.781 13.121 1.00 52.34 190 ILE A N 1
ATOM 1511 C CA . ILE A 1 190 ? -8.663 12.492 14.447 1.00 52.34 190 ILE A CA 1
ATOM 1512 C C . ILE A 1 190 ? -9.242 13.534 15.403 1.00 52.34 190 ILE A C 1
ATOM 1514 O O . ILE A 1 190 ? -9.026 14.731 15.231 1.00 52.34 190 ILE A O 1
ATOM 1518 N N . SER A 1 191 ? -10.035 13.074 16.374 1.00 51.28 191 SER A N 1
ATOM 1519 C CA . SER A 1 191 ? -10.709 13.927 17.359 1.00 51.28 191 SER A CA 1
ATOM 1520 C C . SER A 1 191 ? -9.733 14.893 18.036 1.00 51.28 191 SER A C 1
ATOM 1522 O O . SER A 1 191 ? -8.593 14.508 18.307 1.00 51.28 191 SER A O 1
ATOM 1524 N N . GLU A 1 192 ? -10.195 16.104 18.367 1.00 49.97 192 GLU A N 1
ATOM 1525 C CA . GLU A 1 192 ? -9.408 17.124 19.072 1.00 49.97 192 GLU A CA 1
ATOM 1526 C C . GLU A 1 192 ? -8.577 16.513 20.220 1.00 49.97 192 GLU A C 1
ATOM 1528 O O . GLU A 1 192 ? -9.112 15.907 21.148 1.00 49.97 192 GLU A O 1
ATOM 1533 N N . GLY A 1 193 ? -7.247 16.635 20.131 1.00 59.25 193 GLY A N 1
ATOM 1534 C CA . GLY A 1 193 ? -6.300 16.159 21.150 1.00 59.25 193 GLY A CA 1
ATOM 1535 C C . GLY A 1 193 ? -5.617 14.812 20.874 1.00 59.25 193 GLY A C 1
ATOM 1536 O O . GLY A 1 193 ? -4.683 14.461 21.594 1.00 59.25 193 GLY A O 1
ATOM 1537 N N . LEU A 1 194 ? -6.008 14.076 19.830 1.00 66.12 194 LEU A N 1
ATOM 1538 C CA . LEU A 1 194 ? -5.298 12.875 19.376 1.00 66.12 194 LEU A CA 1
ATOM 1539 C C . LEU A 1 194 ? -4.368 13.201 18.201 1.00 66.12 194 LEU A C 1
ATOM 1541 O O . LEU A 1 194 ? -4.748 13.891 17.262 1.00 66.12 194 LEU A O 1
ATOM 1545 N N . SER A 1 195 ? -3.131 12.702 18.243 1.00 73.19 195 SER A N 1
ATOM 1546 C CA . SER A 1 195 ? -2.200 12.822 17.115 1.00 73.19 195 SER A CA 1
ATOM 1547 C C . SER A 1 195 ? -2.157 11.518 16.318 1.00 73.19 195 SER A C 1
ATOM 1549 O O . SER A 1 195 ? -2.155 10.437 16.913 1.00 73.19 195 SER A O 1
ATOM 1551 N N . VAL A 1 196 ? -2.054 11.610 14.982 1.00 71.06 196 VAL A N 1
ATOM 1552 C CA . VAL A 1 196 ? -1.832 10.451 14.086 1.00 71.06 196 VAL A CA 1
ATOM 1553 C C . VAL A 1 196 ? -0.686 9.590 14.616 1.00 71.06 196 VAL A C 1
ATOM 1555 O O . VAL A 1 196 ? -0.782 8.367 14.676 1.00 71.06 196 VAL A O 1
ATOM 1558 N N . LYS A 1 197 ? 0.386 10.249 15.070 1.00 70.25 197 LYS A N 1
ATOM 1559 C CA . LYS A 1 197 ? 1.561 9.602 15.641 1.00 70.25 197 LYS A CA 1
ATOM 1560 C C . LYS A 1 197 ? 1.207 8.749 16.859 1.00 70.25 197 LYS A C 1
ATOM 1562 O O . LYS A 1 197 ? 1.604 7.597 16.906 1.00 70.25 197 LYS A O 1
ATOM 1567 N N . SER A 1 198 ? 0.452 9.280 17.820 1.00 75.31 198 SER A N 1
ATOM 1568 C CA . SER A 1 198 ? 0.067 8.536 19.029 1.00 75.31 198 SER A CA 1
ATOM 1569 C C . SER A 1 198 ? -0.732 7.276 18.703 1.00 75.31 198 SER A C 1
ATOM 1571 O O . SER A 1 198 ? -0.556 6.256 19.363 1.00 75.31 198 SER A O 1
ATOM 1573 N N . VAL A 1 199 ? -1.582 7.333 17.674 1.00 81.81 199 VAL A N 1
ATOM 1574 C CA . VAL A 1 199 ? -2.317 6.161 17.189 1.00 81.81 199 VAL A CA 1
ATOM 1575 C C . VAL A 1 199 ? -1.349 5.175 16.539 1.00 81.81 199 VAL A C 1
ATOM 1577 O O . VAL A 1 199 ? -1.243 4.036 16.994 1.00 81.81 199 VAL A O 1
ATOM 1580 N N . LEU A 1 200 ? -0.595 5.608 15.525 1.00 78.81 200 LEU A N 1
ATOM 1581 C CA . LEU A 1 200 ? 0.303 4.743 14.753 1.00 78.81 200 LEU A CA 1
ATOM 1582 C C . LEU A 1 200 ? 1.461 4.166 15.577 1.00 78.81 200 LEU A C 1
ATOM 1584 O O . LEU A 1 200 ? 1.892 3.048 15.297 1.00 78.81 200 LEU A O 1
ATOM 1588 N N . ASP A 1 201 ? 1.934 4.858 16.615 1.00 80.00 201 ASP A N 1
ATOM 1589 C CA . ASP A 1 201 ? 2.929 4.335 17.559 1.00 80.00 201 ASP A CA 1
ATOM 1590 C C . ASP A 1 201 ? 2.420 3.028 18.194 1.00 80.00 201 ASP A C 1
ATOM 1592 O O . ASP A 1 201 ? 3.168 2.057 18.290 1.00 80.00 201 ASP A O 1
ATOM 1596 N N . THR A 1 202 ? 1.128 2.952 18.549 1.00 86.56 202 THR A N 1
ATOM 1597 C CA . THR A 1 202 ? 0.549 1.715 19.105 1.00 86.56 202 THR A CA 1
ATOM 1598 C C . THR A 1 202 ? 0.435 0.580 18.092 1.00 86.56 202 THR A C 1
ATOM 1600 O O . THR A 1 202 ? 0.393 -0.578 18.485 1.00 86.56 202 THR A O 1
ATOM 1603 N N . TRP A 1 203 ? 0.420 0.874 16.793 1.00 84.19 203 TRP A N 1
ATOM 1604 C CA . TRP A 1 203 ? 0.358 -0.145 15.741 1.00 84.19 203 TRP A CA 1
ATOM 1605 C C . TRP A 1 203 ? 1.735 -0.572 15.225 1.00 84.19 203 TRP A C 1
ATOM 1607 O O . TRP A 1 203 ? 1.868 -1.674 14.708 1.00 84.19 203 TRP A O 1
ATOM 1617 N N . SER A 1 204 ? 2.751 0.283 15.359 1.00 78.94 204 SER A N 1
ATOM 1618 C CA . SER A 1 204 ? 4.068 0.081 14.737 1.00 78.94 204 SER A CA 1
ATOM 1619 C C . SER A 1 204 ? 5.191 -0.264 15.716 1.00 78.94 204 SER A C 1
ATOM 1621 O O . SER A 1 204 ? 6.170 -0.885 15.311 1.00 78.94 204 SER A O 1
ATOM 1623 N N . LEU A 1 205 ? 5.079 0.118 16.995 1.00 81.81 205 LEU A N 1
ATOM 1624 C CA . LEU A 1 205 ? 6.142 -0.083 17.993 1.00 81.81 205 LEU A CA 1
ATOM 1625 C C . LEU A 1 205 ? 5.966 -1.343 18.851 1.00 81.81 205 LEU A C 1
ATOM 1627 O O . LEU A 1 205 ? 6.784 -1.597 19.733 1.00 81.81 205 LEU A O 1
ATOM 1631 N N . GLN A 1 206 ? 4.916 -2.128 18.613 1.00 85.50 206 GLN A N 1
ATOM 1632 C CA . GLN A 1 206 ? 4.659 -3.385 19.313 1.00 85.50 206 GLN A CA 1
ATOM 1633 C C . GLN A 1 206 ? 4.197 -4.470 18.342 1.00 85.50 206 GLN A C 1
ATOM 1635 O O . GLN A 1 206 ? 3.661 -4.186 17.275 1.00 85.50 206 GLN A O 1
ATOM 1640 N N . GLU A 1 207 ? 4.401 -5.724 18.730 1.00 84.25 207 GLU A N 1
ATOM 1641 C CA . GLU A 1 207 ? 4.066 -6.877 17.902 1.00 84.25 207 GLU A CA 1
ATOM 1642 C C . GLU A 1 207 ? 2.610 -7.328 18.066 1.00 84.25 207 GLU A C 1
ATOM 1644 O O . GLU A 1 207 ? 2.035 -7.287 19.157 1.00 84.25 207 GLU A O 1
ATOM 1649 N N . GLY A 1 208 ? 2.065 -7.899 16.993 1.00 86.94 208 GLY A N 1
ATOM 1650 C CA . GLY A 1 208 ? 0.730 -8.491 16.973 1.00 86.94 208 GLY A CA 1
ATOM 1651 C C . GLY A 1 208 ? -0.373 -7.479 16.675 1.00 86.94 208 GLY A C 1
ATOM 1652 O O . GLY A 1 208 ? -0.125 -6.373 16.207 1.00 86.94 208 GLY A O 1
ATOM 1653 N N . TYR A 1 209 ? -1.611 -7.895 16.920 1.00 89.56 209 TYR A N 1
ATOM 1654 C CA . TYR A 1 209 ? -2.812 -7.102 16.671 1.00 89.56 209 TYR A CA 1
ATOM 1655 C C . TYR A 1 209 ? -3.884 -7.413 17.726 1.00 89.56 209 TYR A C 1
ATOM 1657 O O . TYR A 1 209 ? -3.841 -8.486 18.348 1.00 89.56 209 TYR A O 1
ATOM 1665 N N . PRO A 1 210 ? -4.842 -6.497 17.954 1.00 92.62 210 PRO A N 1
ATOM 1666 C CA . PRO A 1 210 ? -5.876 -6.697 18.957 1.00 92.62 210 PRO A CA 1
ATOM 1667 C C . PRO A 1 210 ? -6.971 -7.658 18.470 1.00 92.62 210 PRO A C 1
ATOM 1669 O O . PRO A 1 210 ? -7.473 -7.548 17.352 1.00 92.62 210 PRO A O 1
ATOM 1672 N N . LEU A 1 211 ? -7.397 -8.561 19.349 1.00 91.75 211 LEU A N 1
ATOM 1673 C CA . LEU A 1 211 ? -8.692 -9.228 19.309 1.00 91.75 211 LEU A CA 1
ATOM 1674 C C . LEU A 1 211 ? -9.728 -8.316 19.970 1.00 91.75 211 LEU A C 1
ATOM 1676 O O . LEU A 1 211 ? -9.613 -7.999 21.155 1.00 91.75 211 LEU A O 1
ATOM 1680 N N . ILE A 1 212 ? -10.758 -7.932 19.217 1.00 93.50 212 ILE A N 1
ATOM 1681 C CA . ILE A 1 212 ? -11.862 -7.115 19.721 1.00 93.50 212 ILE A CA 1
ATOM 1682 C C . ILE A 1 212 ? -13.048 -8.011 20.070 1.00 93.50 212 ILE A C 1
ATOM 1684 O O . ILE A 1 212 ? -13.674 -8.607 19.196 1.00 93.50 212 ILE A O 1
ATOM 1688 N N . THR A 1 213 ? -13.373 -8.082 21.358 1.00 94.00 213 THR A N 1
ATOM 1689 C CA . THR A 1 213 ? -14.550 -8.791 21.868 1.00 94.00 213 THR A CA 1
ATOM 1690 C C . THR A 1 213 ? -15.666 -7.794 22.138 1.00 94.00 213 THR A C 1
ATOM 1692 O O . THR A 1 213 ? -15.484 -6.835 22.888 1.00 94.00 213 THR A O 1
ATOM 1695 N N . VAL A 1 214 ? -16.832 -8.024 21.537 1.00 93.94 214 VAL A N 1
ATOM 1696 C CA . VAL A 1 214 ? -18.008 -7.161 21.675 1.00 93.94 214 VAL A CA 1
ATOM 1697 C C . VAL A 1 214 ? -19.093 -7.905 22.448 1.00 93.94 214 VAL A C 1
ATOM 1699 O O . VAL A 1 214 ? -19.684 -8.858 21.944 1.00 93.94 214 VAL A O 1
ATOM 1702 N N . SER A 1 215 ? -19.388 -7.437 23.656 1.00 93.69 215 SER A N 1
ATOM 1703 C CA . SER A 1 215 ? -20.416 -7.992 24.536 1.00 93.69 215 SER A CA 1
ATOM 1704 C C . SER A 1 215 ? -21.630 -7.072 24.565 1.00 93.69 215 SER A C 1
ATOM 1706 O O . SER A 1 215 ? -21.554 -5.940 25.040 1.00 93.69 215 SER A O 1
ATOM 1708 N N . ARG A 1 216 ? -22.770 -7.555 24.066 1.00 92.19 216 ARG A N 1
ATOM 1709 C CA . ARG A 1 216 ? -24.049 -6.835 24.144 1.00 92.19 216 ARG A CA 1
ATOM 1710 C C . ARG A 1 216 ? -24.735 -7.158 25.464 1.00 92.19 216 ARG A C 1
ATOM 1712 O O . ARG A 1 216 ? -24.894 -8.328 25.802 1.00 92.19 216 ARG A O 1
ATOM 1719 N N . ILE A 1 217 ? -25.147 -6.126 26.186 1.00 91.69 217 ILE A N 1
ATOM 1720 C CA . ILE A 1 217 ? -25.823 -6.247 27.474 1.00 91.69 217 ILE A CA 1
ATOM 1721 C C . ILE A 1 217 ? -27.307 -5.965 27.258 1.00 91.69 217 ILE A C 1
ATOM 1723 O O . ILE A 1 217 ? -27.678 -4.913 26.733 1.00 91.69 217 ILE A O 1
ATOM 1727 N N . TYR A 1 218 ? -28.139 -6.910 27.688 1.00 91.62 218 TYR A N 1
ATOM 1728 C CA . TYR A 1 218 ? -29.595 -6.814 27.687 1.00 91.62 218 TYR A CA 1
ATOM 1729 C C . TYR A 1 218 ? -30.101 -6.891 29.127 1.00 91.62 218 TYR A C 1
ATOM 1731 O O . TYR A 1 218 ? -29.446 -7.485 29.986 1.00 91.62 218 TYR A O 1
ATOM 1739 N N . ASP A 1 219 ? -31.248 -6.281 29.401 1.00 90.50 219 ASP A N 1
ATOM 1740 C CA . ASP A 1 219 ? -31.918 -6.446 30.689 1.00 90.50 219 ASP A CA 1
ATOM 1741 C C . ASP A 1 219 ? -32.713 -7.763 30.774 1.00 90.50 219 ASP A C 1
ATOM 1743 O O . ASP A 1 219 ? -32.750 -8.564 29.838 1.00 90.50 219 ASP A O 1
ATOM 1747 N N . SER A 1 220 ? -33.379 -7.986 31.911 1.00 92.69 220 SER A N 1
ATOM 1748 C CA . SER A 1 220 ? -34.208 -9.174 32.152 1.00 92.69 220 SER A CA 1
ATOM 1749 C C . SER A 1 220 ? -35.378 -9.331 31.175 1.00 92.69 220 SER A C 1
ATOM 1751 O O . SER A 1 220 ? -35.898 -10.433 31.031 1.00 92.69 220 SER A O 1
ATOM 1753 N N . ASN A 1 221 ? -35.792 -8.250 30.510 1.00 92.88 221 ASN A N 1
ATOM 1754 C CA . ASN A 1 221 ? -36.866 -8.239 29.518 1.00 92.88 221 ASN A CA 1
ATOM 1755 C C . ASN A 1 221 ? -36.323 -8.342 28.084 1.00 92.88 221 ASN A C 1
ATOM 1757 O O . ASN A 1 221 ? -37.068 -8.118 27.131 1.00 92.88 221 ASN A O 1
ATOM 1761 N N . ASN A 1 222 ? -35.038 -8.683 27.922 1.00 88.56 222 ASN A N 1
ATOM 1762 C CA . ASN A 1 222 ? -34.346 -8.779 26.640 1.00 88.56 222 ASN A CA 1
ATOM 1763 C C . ASN A 1 222 ? -34.292 -7.445 25.865 1.00 88.56 222 ASN A C 1
ATOM 1765 O O . ASN A 1 222 ? -34.184 -7.428 24.638 1.00 88.56 222 ASN A O 1
ATOM 1769 N N . ILE A 1 223 ? -34.355 -6.313 26.572 1.00 87.50 223 ILE A N 1
ATOM 1770 C CA . ILE A 1 223 ? -34.193 -4.983 25.982 1.00 87.50 223 ILE A CA 1
ATOM 1771 C C . ILE A 1 223 ? -32.707 -4.639 25.988 1.00 87.50 223 ILE A C 1
ATOM 1773 O O . ILE A 1 223 ? -32.026 -4.776 27.005 1.00 87.50 223 ILE A O 1
ATOM 1777 N N . PHE A 1 224 ? -32.197 -4.196 24.839 1.00 87.12 224 PHE A N 1
ATOM 1778 C CA . PHE A 1 224 ? -30.810 -3.766 24.691 1.00 87.12 224 PHE A CA 1
ATOM 1779 C C . PHE A 1 224 ? -30.503 -2.576 25.612 1.00 87.12 224 PHE A C 1
ATOM 1781 O O . PHE A 1 224 ? -31.251 -1.599 25.632 1.00 87.12 224 PHE A O 1
ATOM 1788 N N . ARG A 1 225 ? -29.394 -2.657 26.357 1.00 89.94 225 ARG A N 1
ATOM 1789 C CA . ARG A 1 225 ? -28.978 -1.623 27.316 1.00 89.94 225 ARG A CA 1
ATOM 1790 C C . ARG A 1 225 ? -27.669 -0.954 26.977 1.00 89.94 225 ARG A C 1
ATOM 1792 O O . ARG A 1 225 ? -27.564 0.243 27.161 1.00 89.94 225 ARG A O 1
ATOM 1799 N N . SER A 1 226 ? -26.665 -1.726 26.573 1.00 90.56 226 SER A N 1
ATOM 1800 C CA . SER A 1 226 ? -25.342 -1.183 26.259 1.00 90.56 226 SER A CA 1
ATOM 1801 C C . SER A 1 226 ? -24.476 -2.207 25.537 1.00 90.56 226 SER A C 1
ATOM 1803 O O . SER A 1 226 ? -24.790 -3.401 25.489 1.00 90.56 226 SER A O 1
ATOM 1805 N N . VAL A 1 227 ? -23.357 -1.743 24.992 1.00 91.81 227 VAL A N 1
ATOM 1806 C CA . VAL A 1 227 ? -22.293 -2.599 24.464 1.00 91.81 227 VAL A CA 1
ATOM 1807 C C . VAL A 1 227 ? -21.028 -2.371 25.271 1.00 91.81 227 VAL A C 1
ATOM 1809 O O . VAL A 1 227 ? -20.617 -1.233 25.460 1.00 91.81 227 VAL A O 1
ATOM 1812 N N . THR A 1 228 ? -20.363 -3.445 25.675 1.00 92.88 228 THR A N 1
ATOM 1813 C CA . THR A 1 228 ? -18.993 -3.386 26.183 1.00 92.88 228 THR A CA 1
ATOM 1814 C C . THR A 1 228 ? -18.061 -3.964 25.136 1.00 92.88 228 THR A C 1
ATOM 1816 O O . THR A 1 228 ? -18.212 -5.115 24.731 1.00 92.88 228 THR A O 1
ATOM 1819 N N . VAL A 1 229 ? -17.087 -3.171 24.708 1.00 93.94 229 VAL A N 1
ATOM 1820 C CA . VAL A 1 229 ? -16.005 -3.617 23.831 1.00 93.94 229 VAL A CA 1
ATOM 1821 C C . VAL A 1 229 ? -14.758 -3.819 24.674 1.00 93.94 229 VAL A C 1
ATOM 1823 O O . VAL A 1 229 ? -14.434 -2.979 25.513 1.00 93.94 229 VAL A O 1
ATOM 1826 N N . HIS A 1 230 ? -14.062 -4.924 24.450 1.00 93.31 230 HIS A N 1
ATOM 1827 C CA . HIS A 1 230 ? -12.819 -5.282 25.116 1.00 93.31 230 HIS A CA 1
ATOM 1828 C C . HIS A 1 230 ? -11.749 -5.613 24.074 1.00 93.31 230 HIS A C 1
ATOM 1830 O O . HIS A 1 230 ? -12.054 -6.282 23.087 1.00 93.31 230 HIS A O 1
ATOM 1836 N N . GLN A 1 231 ? -10.518 -5.155 24.296 1.00 93.50 231 GLN A N 1
ATOM 1837 C CA . GLN A 1 231 ? -9.356 -5.531 23.498 1.00 93.50 231 GLN A CA 1
ATOM 1838 C C . GLN A 1 231 ? -8.362 -6.344 24.325 1.00 93.50 231 GLN A C 1
ATOM 1840 O O . GLN A 1 231 ? -8.047 -5.997 25.463 1.00 93.50 231 GLN A O 1
ATOM 1845 N N . GLU A 1 232 ? -7.822 -7.383 23.704 1.00 90.81 232 GLU A N 1
ATOM 1846 C CA . GLU A 1 232 ? -6.637 -8.105 24.164 1.00 90.81 232 GLU A CA 1
ATOM 1847 C C . GLU A 1 232 ? -5.770 -8.466 22.954 1.00 90.81 232 GLU A C 1
ATOM 1849 O O . GLU A 1 232 ? -6.251 -8.452 21.824 1.00 90.81 232 GLU A O 1
ATOM 1854 N N . ARG A 1 233 ? -4.486 -8.785 23.143 1.00 90.94 233 ARG A N 1
ATOM 1855 C CA . ARG A 1 233 ? -3.648 -9.252 22.028 1.00 90.94 233 ARG A CA 1
ATOM 1856 C C . ARG A 1 233 ? -4.153 -10.605 21.525 1.00 90.94 233 ARG A C 1
ATOM 1858 O O . ARG A 1 233 ? -4.353 -11.529 22.313 1.00 90.94 233 ARG A O 1
ATOM 1865 N N . PHE A 1 234 ? -4.320 -10.737 20.211 1.00 89.56 234 PHE A N 1
ATOM 1866 C CA . PHE A 1 234 ? -4.653 -12.019 19.602 1.00 89.56 234 PHE A CA 1
ATOM 1867 C C . PHE A 1 234 ? -3.437 -12.956 19.598 1.00 89.56 234 PHE A C 1
ATOM 1869 O O . PHE A 1 234 ? -2.334 -12.560 19.213 1.00 89.56 234 PHE A O 1
ATOM 1876 N N . TYR A 1 235 ? -3.663 -14.216 19.970 1.00 86.00 235 TYR A N 1
ATOM 1877 C CA . TYR A 1 235 ? -2.692 -15.303 19.861 1.00 86.00 235 TYR A CA 1
ATOM 1878 C C . TYR A 1 235 ? -3.332 -16.476 19.129 1.00 86.00 235 TYR A C 1
ATOM 1880 O O . TYR A 1 235 ? -4.473 -16.838 19.414 1.00 86.00 235 TYR A O 1
ATOM 1888 N N . LEU A 1 236 ? -2.582 -17.109 18.223 1.00 85.06 236 LEU A N 1
ATOM 1889 C CA . LEU A 1 236 ? -3.068 -18.289 17.507 1.00 85.06 236 LEU A CA 1
ATOM 1890 C C . LEU A 1 236 ? -3.228 -19.490 18.452 1.00 85.06 236 LEU A C 1
ATOM 1892 O O . LEU A 1 236 ? -4.140 -20.299 18.285 1.00 85.06 236 LEU A O 1
ATOM 1896 N N . LYS A 1 237 ? -2.345 -19.607 19.454 1.00 83.19 237 LYS A N 1
ATOM 1897 C CA . LYS A 1 237 ? -2.386 -20.660 20.473 1.00 83.19 237 LYS A CA 1
ATOM 1898 C C . LYS A 1 237 ? -2.564 -20.062 21.860 1.00 83.19 237 LYS A C 1
ATOM 1900 O O . LYS A 1 237 ? -1.821 -19.177 22.277 1.00 83.19 237 LYS A O 1
ATOM 1905 N N . SER A 1 238 ? -3.491 -20.625 22.628 1.00 72.12 238 SER A N 1
ATOM 1906 C CA . SER A 1 238 ? -3.775 -20.194 24.002 1.00 72.12 238 SER A CA 1
ATOM 1907 C C . SER A 1 238 ? -2.579 -20.330 24.955 1.00 72.12 238 SER A C 1
ATOM 1909 O O . SER A 1 238 ? -2.488 -19.581 25.921 1.00 72.12 238 SER A O 1
ATOM 1911 N N . SER A 1 239 ? -1.631 -21.233 24.684 1.00 71.38 239 SER A N 1
ATOM 1912 C CA . SER A 1 239 ? -0.407 -21.390 25.482 1.00 71.38 239 SER A CA 1
ATOM 1913 C C . SER A 1 239 ? 0.534 -20.182 25.399 1.00 71.38 239 SER A C 1
ATOM 1915 O O . SER A 1 239 ? 1.211 -19.877 26.375 1.00 71.38 239 SER A O 1
ATOM 1917 N N . GLU A 1 240 ? 0.556 -19.471 24.267 1.00 67.12 240 GLU A N 1
ATOM 1918 C CA . GLU A 1 240 ? 1.415 -18.292 24.044 1.00 67.12 240 GLU A CA 1
ATOM 1919 C C . GLU A 1 240 ? 0.928 -17.071 24.839 1.00 67.12 240 GLU A C 1
ATOM 1921 O O . GLU A 1 240 ? 1.721 -16.215 25.238 1.00 67.12 240 GLU A O 1
ATOM 1926 N N . ARG A 1 241 ? -0.373 -17.041 25.145 1.00 65.94 241 ARG A N 1
ATOM 1927 C CA . ARG A 1 241 ? -1.002 -16.033 26.002 1.00 65.94 241 ARG A CA 1
ATOM 1928 C C . ARG A 1 241 ? -0.533 -16.130 27.457 1.00 65.94 241 ARG A C 1
ATOM 1930 O O . ARG A 1 241 ? -0.418 -15.110 28.118 1.00 65.94 241 ARG A O 1
ATOM 1937 N N . ILE A 1 242 ? -0.254 -17.333 27.966 1.00 61.59 242 ILE A N 1
ATOM 1938 C CA . ILE A 1 242 ? 0.142 -17.543 29.374 1.00 61.59 242 ILE A CA 1
ATOM 1939 C C . ILE A 1 242 ? 1.595 -17.105 29.615 1.00 61.59 242 ILE A C 1
ATOM 1941 O O . ILE A 1 242 ? 1.938 -16.655 30.705 1.00 61.59 242 ILE A O 1
ATOM 1945 N N . SER A 1 243 ? 2.451 -17.208 28.597 1.00 61.47 243 SER A N 1
ATOM 1946 C CA . SER A 1 243 ? 3.862 -16.819 28.684 1.00 61.47 243 SER A CA 1
ATOM 1947 C C . SER A 1 243 ? 4.115 -15.314 28.589 1.00 61.47 243 SER A C 1
ATOM 1949 O O . SER A 1 243 ? 5.203 -14.868 28.945 1.00 61.47 243 SER A O 1
ATOM 1951 N N . ASN A 1 244 ? 3.155 -14.530 28.091 1.00 61.88 244 ASN A N 1
ATOM 1952 C CA . ASN A 1 244 ? 3.356 -13.113 27.812 1.00 61.88 244 ASN A CA 1
ATOM 1953 C C . ASN A 1 244 ? 2.514 -12.245 28.759 1.00 61.88 244 ASN A C 1
ATOM 1955 O O . ASN A 1 244 ? 1.289 -12.262 28.710 1.00 61.88 244 ASN A O 1
ATOM 1959 N N . THR A 1 245 ? 3.184 -11.492 29.633 1.00 60.50 245 THR A N 1
ATOM 1960 C CA . THR A 1 245 ? 2.561 -10.585 30.611 1.00 60.50 245 THR A CA 1
ATOM 1961 C C . THR A 1 245 ? 2.438 -9.145 30.106 1.00 60.50 245 THR A C 1
ATOM 1963 O O . THR A 1 245 ? 2.018 -8.271 30.864 1.00 60.50 245 THR A O 1
ATOM 1966 N N . GLN A 1 246 ? 2.814 -8.861 28.852 1.00 67.88 246 GLN A N 1
ATOM 1967 C CA . GLN A 1 246 ? 2.670 -7.518 28.294 1.00 67.88 246 GLN A CA 1
ATOM 1968 C C . GLN A 1 246 ? 1.200 -7.191 28.028 1.00 67.88 246 GLN A C 1
ATOM 1970 O O . GLN A 1 246 ? 0.541 -7.804 27.190 1.00 67.88 246 GLN A O 1
ATOM 1975 N N . GLU A 1 247 ? 0.703 -6.153 28.698 1.00 74.88 247 GLU A N 1
ATOM 1976 C CA . GLU A 1 247 ? -0.573 -5.526 28.363 1.00 74.88 247 GLU A CA 1
ATOM 1977 C C . GLU A 1 247 ? -0.410 -4.645 27.116 1.00 74.88 247 GLU A C 1
ATOM 1979 O O . GLU A 1 247 ? -0.319 -3.419 27.206 1.00 74.88 247 GLU A O 1
ATOM 1984 N N . ASN A 1 248 ? -0.346 -5.269 25.938 1.00 84.50 248 ASN A N 1
ATOM 1985 C CA . ASN A 1 248 ? -0.389 -4.537 24.676 1.00 84.50 248 ASN A CA 1
ATOM 1986 C C . ASN A 1 248 ? -1.747 -3.837 24.525 1.00 84.50 248 ASN A C 1
ATOM 1988 O O . ASN A 1 248 ? -2.800 -4.425 24.785 1.00 84.50 248 ASN A O 1
ATOM 1992 N N . ARG A 1 249 ? -1.720 -2.570 24.105 1.00 88.81 249 ARG A N 1
ATOM 1993 C CA . ARG A 1 249 ? -2.921 -1.753 23.893 1.00 88.81 249 ARG A CA 1
ATOM 1994 C C . ARG A 1 249 ? -2.794 -1.000 22.587 1.00 88.81 249 ARG A C 1
ATOM 1996 O O . ARG A 1 249 ? -1.734 -0.445 22.302 1.00 88.81 249 ARG A O 1
ATOM 2003 N N . TRP A 1 250 ? -3.879 -0.955 21.831 1.00 90.31 250 TRP A N 1
ATOM 2004 C CA . TRP A 1 250 ? -3.961 -0.235 20.569 1.00 90.31 250 TRP A CA 1
ATOM 2005 C C . TRP A 1 250 ? -4.994 0.878 20.664 1.00 90.31 250 TRP A C 1
ATOM 2007 O O . TRP A 1 250 ? -6.018 0.735 21.336 1.00 90.31 250 TRP A O 1
ATOM 2017 N N . TRP A 1 251 ? -4.735 1.974 19.955 1.00 89.12 251 TRP A N 1
ATOM 2018 C CA . TRP A 1 251 ? -5.781 2.924 19.592 1.00 89.12 251 TRP A CA 1
ATOM 2019 C C . TRP A 1 251 ? -6.525 2.378 18.380 1.00 89.12 251 TRP A C 1
ATOM 2021 O O . TRP A 1 251 ? -6.025 2.442 17.256 1.00 89.12 251 TRP A O 1
ATOM 2031 N N . VAL A 1 252 ? -7.707 1.814 18.617 1.00 90.44 252 VAL A N 1
ATOM 2032 C CA . VAL A 1 252 ? -8.504 1.162 17.574 1.00 90.44 252 VAL A CA 1
ATOM 2033 C C . VAL A 1 252 ? -9.640 2.091 17.138 1.00 90.44 252 VAL A C 1
ATOM 2035 O O . VAL A 1 252 ? -10.509 2.391 17.967 1.00 90.44 252 VAL A O 1
ATOM 2038 N N . PRO A 1 253 ? -9.660 2.551 15.871 1.00 89.25 253 PRO A N 1
ATOM 2039 C CA . PRO A 1 253 ? -10.818 3.235 15.310 1.00 89.25 253 PRO A CA 1
ATOM 2040 C C . PRO A 1 253 ? -11.941 2.216 15.097 1.00 89.25 253 PRO A C 1
ATOM 2042 O O . PRO A 1 253 ? -11.809 1.276 14.315 1.00 89.25 253 PRO A O 1
ATOM 2045 N N . LEU A 1 254 ? -13.040 2.370 15.830 1.00 87.94 254 LEU A N 1
ATOM 2046 C CA . LEU A 1 254 ? -14.204 1.501 15.734 1.00 87.94 254 LEU A CA 1
ATOM 2047 C C . LEU A 1 254 ? -15.207 2.066 14.727 1.00 87.94 254 LEU A C 1
ATOM 2049 O O . LEU A 1 254 ? -15.646 3.216 14.819 1.00 87.94 254 LEU A O 1
ATOM 2053 N N . THR A 1 255 ? -15.627 1.202 13.810 1.00 87.81 255 THR A N 1
ATOM 2054 C CA . THR A 1 255 ? -16.781 1.398 12.935 1.00 87.81 255 THR A CA 1
ATOM 2055 C C . THR A 1 255 ? -17.763 0.254 13.167 1.00 87.81 255 THR A C 1
ATOM 2057 O O . THR A 1 255 ? -17.374 -0.890 13.406 1.00 87.81 255 THR A O 1
ATOM 2060 N N . TYR A 1 256 ? -19.057 0.559 13.176 1.00 86.44 256 TYR A N 1
ATOM 2061 C CA . TYR A 1 256 ? -20.105 -0.436 13.378 1.00 86.44 256 TYR A CA 1
ATOM 2062 C C . TYR A 1 256 ? -21.412 0.029 12.738 1.00 86.44 256 TYR A C 1
ATOM 2064 O O . TYR A 1 256 ? -21.676 1.220 12.587 1.00 86.44 256 TYR A O 1
ATOM 2072 N N . THR A 1 257 ? -22.245 -0.947 12.404 1.00 88.25 257 THR A N 1
ATOM 2073 C CA . THR A 1 257 ? -23.597 -0.788 11.866 1.00 88.25 257 THR A CA 1
ATOM 2074 C C . THR A 1 257 ? -24.580 -1.547 12.764 1.00 88.25 257 THR A C 1
ATOM 2076 O O . THR A 1 257 ? -24.184 -2.370 13.598 1.00 88.25 257 THR A O 1
ATOM 2079 N N . SER A 1 258 ? -25.871 -1.275 12.615 1.00 84.75 258 SER A N 1
ATOM 2080 C CA . SER A 1 258 ? -26.942 -1.981 13.314 1.00 84.75 258 SER A CA 1
ATOM 2081 C C . SER A 1 258 ? -28.015 -2.433 12.328 1.00 84.75 258 SER A C 1
ATOM 2083 O O . SER A 1 258 ? -28.053 -1.985 11.186 1.00 84.75 258 SER A O 1
ATOM 2085 N N . GLN A 1 259 ? -28.929 -3.296 12.777 1.00 86.00 259 GLN A N 1
ATOM 2086 C CA . GLN A 1 259 ? -30.034 -3.770 11.939 1.00 86.00 259 GLN A CA 1
ATOM 2087 C C . GLN A 1 259 ? -30.906 -2.624 11.394 1.00 86.00 259 GLN A C 1
ATOM 2089 O O . GLN A 1 259 ? -31.465 -2.752 10.309 1.00 86.00 259 GLN A O 1
ATOM 2094 N N . SER A 1 260 ? -31.016 -1.513 12.125 1.00 86.75 260 SER A N 1
ATOM 2095 C CA . SER A 1 260 ? -31.771 -0.331 11.702 1.00 86.75 260 SER A CA 1
ATOM 2096 C C . SER A 1 260 ? -30.983 0.611 10.788 1.00 86.75 260 SER A C 1
ATOM 2098 O O . SER A 1 260 ? -31.588 1.451 10.132 1.00 86.75 260 SER A O 1
ATOM 2100 N N . GLU A 1 261 ? -29.655 0.495 10.733 1.00 85.56 261 GLU A N 1
ATOM 2101 C CA . GLU A 1 261 ? -28.786 1.402 9.976 1.00 85.56 261 GLU A CA 1
ATOM 2102 C C . GLU A 1 261 ? -27.713 0.612 9.218 1.00 85.56 261 GLU A C 1
ATOM 2104 O O . GLU A 1 261 ? -26.549 0.582 9.614 1.00 85.56 261 GLU A O 1
ATOM 2109 N N . LEU A 1 262 ? -28.111 -0.029 8.117 1.00 86.25 262 LEU A N 1
ATOM 2110 C CA . LEU A 1 262 ? -27.274 -0.911 7.290 1.00 86.25 262 LEU A CA 1
ATOM 2111 C C . LEU A 1 262 ? -26.352 -0.147 6.320 1.00 86.25 262 LEU A C 1
ATOM 2113 O O . LEU A 1 262 ? -26.290 -0.460 5.132 1.00 86.25 262 LEU A O 1
ATOM 2117 N N . ASN A 1 263 ? -25.648 0.877 6.802 1.00 81.75 263 ASN A N 1
ATOM 2118 C CA . ASN A 1 263 ? -24.668 1.597 5.994 1.00 81.75 263 ASN A CA 1
ATOM 2119 C C . ASN A 1 263 ? -23.256 1.037 6.225 1.00 81.75 263 ASN A C 1
ATOM 2121 O O . ASN A 1 263 ? -22.626 1.336 7.236 1.00 81.75 263 ASN A O 1
ATOM 2125 N N . PHE A 1 264 ? -22.765 0.248 5.268 1.00 81.44 264 PHE A N 1
ATOM 2126 C CA . PHE A 1 264 ? -21.397 -0.290 5.259 1.00 81.44 264 PHE A CA 1
ATOM 2127 C C . PHE A 1 264 ? -20.426 0.540 4.405 1.00 81.44 264 PHE A C 1
ATOM 2129 O O . PHE A 1 264 ? -19.232 0.254 4.397 1.00 81.44 264 PHE A O 1
ATOM 2136 N N . ASN A 1 265 ? -20.926 1.551 3.686 1.00 78.38 265 ASN A N 1
ATOM 2137 C CA . ASN A 1 265 ? -20.112 2.381 2.795 1.00 78.38 265 ASN A CA 1
ATOM 2138 C C . ASN A 1 265 ? -19.373 3.483 3.561 1.00 78.38 265 ASN A C 1
ATOM 2140 O O . ASN A 1 265 ? -18.323 3.938 3.122 1.00 78.38 265 ASN A O 1
ATOM 2144 N N . SER A 1 266 ? -19.910 3.918 4.706 1.00 76.81 266 SER A N 1
ATOM 2145 C CA . SER A 1 266 ? -19.222 4.871 5.576 1.00 76.81 266 SER A CA 1
ATOM 2146 C C . SER A 1 266 ? -18.166 4.151 6.413 1.00 76.81 266 SER A C 1
ATOM 2148 O O . SER A 1 266 ? -18.484 3.373 7.312 1.00 76.81 266 SER A O 1
ATOM 2150 N N . THR A 1 267 ? -16.898 4.439 6.127 1.00 77.19 267 THR A N 1
ATOM 2151 C CA . THR A 1 267 ? -15.741 3.941 6.886 1.00 77.19 267 THR A CA 1
ATOM 2152 C C . THR A 1 267 ? -15.250 4.941 7.933 1.00 77.19 267 THR A C 1
ATOM 2154 O O . THR A 1 267 ? -14.186 4.749 8.517 1.00 77.19 267 THR A O 1
ATOM 2157 N N . THR A 1 268 ? -16.000 6.019 8.173 1.00 78.81 268 THR A N 1
ATOM 2158 C CA . THR A 1 268 ? -15.648 7.049 9.151 1.00 78.81 268 THR A CA 1
ATOM 2159 C C . THR A 1 268 ? -15.677 6.468 10.558 1.00 78.81 268 THR A C 1
ATOM 2161 O O . THR A 1 268 ? -16.661 5.845 10.966 1.00 78.81 268 THR A O 1
ATOM 2164 N N . THR A 1 269 ? -14.605 6.696 11.316 1.00 81.56 269 THR A N 1
ATOM 2165 C CA . THR A 1 269 ? -14.501 6.264 12.711 1.00 81.56 269 THR A CA 1
ATOM 2166 C C . THR A 1 269 ? -15.650 6.839 13.532 1.00 81.56 269 THR A C 1
ATOM 2168 O O . THR A 1 269 ? -15.763 8.055 13.676 1.00 81.56 269 THR A O 1
ATOM 2171 N N . ARG A 1 270 ? -16.495 5.964 14.088 1.00 83.06 270 ARG A N 1
ATOM 2172 C CA . ARG A 1 270 ? -17.610 6.371 14.957 1.00 83.06 270 ARG A CA 1
ATOM 2173 C C . ARG A 1 270 ? -17.155 6.559 16.395 1.00 83.06 270 ARG A C 1
ATOM 2175 O O . ARG A 1 270 ? -17.611 7.467 17.076 1.00 83.06 270 ARG A O 1
ATOM 2182 N N . ASP A 1 271 ? -16.227 5.717 16.837 1.00 86.31 271 ASP A N 1
ATOM 2183 C CA . ASP A 1 271 ? -15.718 5.711 18.200 1.00 86.31 271 ASP A CA 1
ATOM 2184 C C . ASP A 1 271 ? -14.260 5.257 18.249 1.00 86.31 271 ASP A C 1
ATOM 2186 O O . ASP A 1 271 ? -13.774 4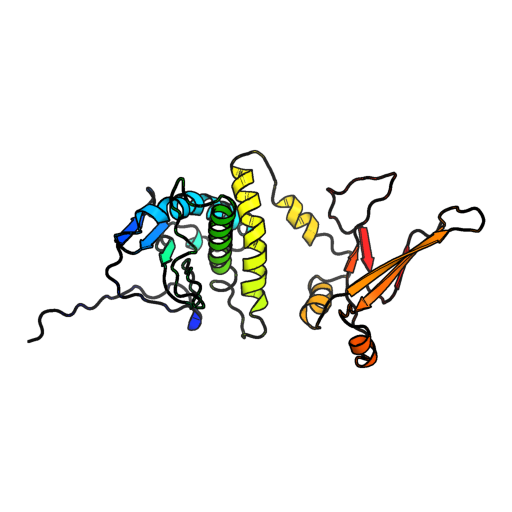.567 17.359 1.00 86.31 271 ASP A O 1
ATOM 2190 N N . TRP A 1 272 ? -13.567 5.590 19.336 1.00 87.25 272 TRP A N 1
ATOM 2191 C CA . TRP A 1 272 ? -12.190 5.154 19.576 1.00 87.25 272 TRP A CA 1
ATOM 2192 C C . TRP A 1 272 ? -12.095 4.259 20.810 1.00 87.25 272 TRP A C 1
ATOM 2194 O O . TRP A 1 272 ? -12.593 4.603 21.888 1.00 87.25 272 TRP A O 1
ATOM 2204 N N . LEU A 1 273 ? -11.402 3.130 20.684 1.00 89.62 273 LEU A N 1
ATOM 2205 C CA . LEU A 1 273 ? -11.011 2.295 21.816 1.00 89.62 273 LEU A CA 1
ATOM 2206 C C . LEU A 1 273 ? -9.536 2.539 22.136 1.00 89.62 273 LEU A C 1
ATOM 2208 O O . LEU A 1 273 ? -8.664 2.172 21.358 1.00 89.62 273 LEU A O 1
ATOM 2212 N N . SER A 1 274 ? -9.270 3.163 23.283 1.00 86.50 274 SER A N 1
ATOM 2213 C CA . SER A 1 274 ? -7.916 3.491 23.756 1.00 86.50 274 SER A CA 1
ATOM 2214 C C . SER A 1 274 ? -7.483 2.707 24.995 1.00 86.50 274 SER A C 1
ATOM 2216 O O . SER A 1 274 ? -6.294 2.508 25.236 1.00 86.50 274 SER A O 1
ATOM 2218 N N . GLY A 1 275 ? -8.453 2.267 25.799 1.00 85.62 275 GLY A N 1
ATOM 2219 C CA . GLY A 1 275 ? -8.245 1.418 26.967 1.00 85.62 275 GLY A CA 1
ATOM 2220 C C . GLY A 1 275 ? -8.506 -0.057 26.671 1.00 85.62 275 GLY A C 1
ATOM 2221 O O . GLY A 1 275 ? -8.920 -0.427 25.575 1.00 85.62 275 GLY A O 1
ATOM 2222 N N . ILE A 1 276 ? -8.317 -0.897 27.691 1.00 87.81 276 ILE A N 1
ATOM 2223 C CA . ILE A 1 276 ? -8.583 -2.345 27.623 1.00 87.81 276 ILE A CA 1
ATOM 2224 C C . ILE A 1 276 ? -10.061 -2.627 27.340 1.00 87.81 276 ILE A C 1
ATOM 2226 O O . ILE A 1 276 ? -10.399 -3.564 26.627 1.00 87.81 276 ILE A O 1
ATOM 2230 N N . SER A 1 277 ? -10.964 -1.824 27.896 1.00 88.44 277 SER A N 1
ATOM 2231 C CA . SER A 1 277 ? -12.387 -1.939 27.604 1.00 88.44 277 SER A CA 1
ATOM 2232 C C . SER A 1 277 ? -13.064 -0.583 27.628 1.00 88.44 277 SER A C 1
ATOM 2234 O O . SER A 1 277 ? -12.598 0.343 28.296 1.00 88.44 277 SER A O 1
ATOM 2236 N N . ARG A 1 278 ? -14.164 -0.473 26.889 1.00 89.31 278 ARG A N 1
ATOM 2237 C CA . ARG A 1 278 ? -15.019 0.709 26.861 1.00 89.31 278 ARG A CA 1
ATOM 2238 C C . ARG A 1 278 ? -16.472 0.283 26.708 1.00 89.31 278 ARG A C 1
ATOM 2240 O O . ARG A 1 278 ? -16.787 -0.608 25.921 1.00 89.31 278 ARG A O 1
ATOM 2247 N N . LYS A 1 279 ? -17.344 0.927 27.478 1.00 87.31 279 LYS A N 1
ATOM 2248 C CA . LYS A 1 279 ? -18.793 0.780 27.375 1.00 87.31 279 LYS A CA 1
ATOM 2249 C C . LYS A 1 279 ? -19.347 1.879 26.466 1.00 87.31 279 LYS A C 1
ATOM 2251 O O . LYS A 1 279 ? -18.932 3.031 26.577 1.00 87.31 279 LYS A O 1
ATOM 2256 N N . PHE A 1 280 ? -20.255 1.506 25.577 1.00 83.69 280 PHE A N 1
ATOM 2257 C CA . PHE A 1 280 ? -20.933 2.367 24.613 1.00 83.69 280 PHE A CA 1
ATOM 2258 C C . PHE A 1 280 ? -22.451 2.234 24.776 1.00 83.69 280 PHE A C 1
ATOM 2260 O O . PHE A 1 280 ? -22.935 1.190 25.224 1.00 83.69 280 PHE A O 1
ATOM 2267 N N . PHE A 1 281 ? -23.184 3.267 24.345 1.00 73.06 281 PHE A N 1
ATOM 2268 C CA . PHE A 1 281 ? -24.652 3.299 24.314 1.00 73.06 281 PHE A CA 1
ATOM 2269 C C . PHE A 1 281 ? -25.318 3.080 25.673 1.00 73.06 281 PHE A C 1
ATOM 2271 O O . PHE A 1 281 ? -26.184 2.222 25.779 1.00 73.06 281 PHE A O 1
ATOM 2278 N N . ASP A 1 282 ? -24.910 3.815 26.712 1.00 63.78 282 ASP A N 1
ATOM 2279 C CA . ASP A 1 282 ? -25.636 3.794 27.988 1.00 63.78 282 ASP A CA 1
ATOM 2280 C C . ASP A 1 282 ? -27.010 4.469 27.818 1.00 63.78 282 ASP A C 1
ATOM 2282 O O . ASP A 1 282 ? -27.092 5.697 27.764 1.00 63.78 282 ASP A O 1
ATOM 2286 N N . ASN A 1 283 ? -28.059 3.645 27.697 1.00 53.75 283 ASN A N 1
ATOM 2287 C CA . ASN A 1 283 ? -29.475 4.036 27.628 1.00 53.75 283 ASN A CA 1
ATOM 2288 C C . ASN A 1 283 ? -30.227 3.730 28.930 1.00 53.75 283 ASN A C 1
ATOM 2290 O O . ASN A 1 283 ? -30.173 2.567 29.405 1.00 53.75 283 ASN A O 1
#

InterPro domains:
  IPR001930 Peptidase M1, alanine aminopeptidase/leukotriene A4 hydrolase [PR00756] (11-26)
  IPR001930 Peptidase M1, alanine aminopeptidase/leukotriene A4 hydrolase [PR00756] (130-145)
  IPR001930 Peptidase M1, alanine aminopeptidase/leukotriene A4 hydrolase [PR00756] (149-161)
  IPR014782 Peptidase M1, membrane alanine aminopeptidase [PF01433] (110-167)
  IPR027268 Peptidase M4/M1, CTD superfamily [G3DSA:1.10.390.10] (30-175)
  IPR050344 Peptidase M1 family aminopeptidases [PTHR11533] (8-166)

Secondary structure (DSSP, 8-state):
---------PPPPSS---GGG-------PEEEE-TTSSEEEEE-TTTGGGGHHHHHHHHHHHHHHHHHHTTT-S-GGGTSS-S--EEEE-S-----SS-B--BTTTTB-GGG---TTTS-HHHHHHHHHHHHHHHHHTTBTTTB--SSGGGTHHHHHHHHHHHHHHHHHHHHTTSS---THHHHHHHH---TT--HHHHHHHHHSSSS-EEEEEEEEE-TT--EEEEEEEEEE--SSHHHHHH--------EEE---BTTB---S-----EEE-SSEEEE---

pLDDT: mean 70.37, std 18.66, range [27.19, 94.0]